Protein AF-A0A9E2GUF8-F1 (afdb_monomer_lite)

Secondary structure (DSSP, 8-state):
-----------SSSSS--S------------TTSSS--TT-S-B--TTS--BBTTB-STGGGTS-EE--EE-TTS-EE-TTEE-S---BTTBGGGGSSTTEEEEEETTTTEEEEEEPP-BPTTSB-SSGGGBPTTEEEETTEEEEEEETTBSSTTSPPEE-S-GGGEEE--TT-SS-BTTTTBSSPTTEEEEE-STT--EEEEEPP-BPTT-B-SSTTSBPTTEEEE--TT-SS-EEEEEESSTTS-SSSEEES--TTT--EEEE-TTS-S---TTTT-S-TTEEEEESSSS-EEEEE---BPTTSB--SSSPBPTTEEE-TTTT-BEEEEESSTTTTTTS-EEEPSSSSTT-EEE--

Foldseek 3Di:
DDDDDDDDDPPDDPPPPPPDPPPPPPPPQQQAAPQDQDVPAQWHAHPVRFIQGPNDGACQSVLLAHFGWDQDSNRDIDCVRSDDSPPQPLQNQCSNPDPQWGWFAEPVVLGIHIDGAADADFQGFDDFQNNYGGQWTQDPRTIFHKDAQQPPQPRARFPQPVRPRRIHTRARAVCQQDQQQQDNEDVQWGWWDPDPVQDIDTDRAADFEFPGADDDQRNYGRQWGFAAALVDPGTGTWGKALFQVSAPAAGQPLADPNNSMGTGDHPVFPWDDDQVVQNRPDQWGWEDSFLETITTDHAAPADFFRAADSRHHHHRQWYQDPPPRNGTWHKDQDCVSQVNADFADDPSHPPRITTGPD

Structure (mmCIF, N/CA/C/O backbone):
data_AF-A0A9E2GUF8-F1
#
_entry.id   AF-A0A9E2GUF8-F1
#
loop_
_atom_site.group_PDB
_atom_site.id
_atom_site.type_symbol
_atom_site.label_atom_id
_atom_site.label_alt_id
_atom_site.label_comp_id
_atom_site.label_asym_id
_atom_site.label_entity_id
_atom_site.label_seq_id
_atom_site.pdbx_PDB_ins_code
_atom_site.Cartn_x
_atom_site.Cartn_y
_atom_site.Cartn_z
_atom_site.occupancy
_atom_site.B_iso_or_equiv
_atom_site.auth_seq_id
_atom_site.auth_comp_id
_atom_site.auth_asym_id
_atom_site.auth_atom_id
_atom_site.pdbx_PDB_model_num
ATOM 1 N N . MET A 1 1 ? 77.453 -26.353 13.102 1.00 44.97 1 MET A N 1
ATOM 2 C CA . MET A 1 1 ? 77.874 -26.342 11.681 1.00 44.97 1 MET A CA 1
ATOM 3 C C . MET A 1 1 ? 77.618 -24.925 11.179 1.00 44.97 1 MET A C 1
ATOM 5 O O . MET A 1 1 ? 76.488 -24.488 11.280 1.00 44.97 1 MET A O 1
ATOM 9 N N . ARG A 1 2 ? 78.644 -24.066 11.030 1.00 39.34 2 ARG A N 1
ATOM 10 C CA . ARG A 1 2 ? 79.403 -23.829 9.773 1.00 39.34 2 ARG A CA 1
ATOM 11 C C . ARG A 1 2 ? 78.420 -23.597 8.605 1.00 39.34 2 ARG A C 1
ATOM 13 O O . ARG A 1 2 ? 77.708 -24.534 8.295 1.00 39.34 2 ARG A O 1
ATOM 20 N N . ARG A 1 3 ? 78.352 -22.457 7.906 1.00 43.38 3 ARG A N 1
ATOM 21 C CA . ARG A 1 3 ? 79.391 -21.490 7.494 1.00 43.38 3 ARG A CA 1
ATOM 22 C C . ARG A 1 3 ? 78.705 -20.258 6.851 1.00 43.38 3 ARG A C 1
ATOM 24 O O . ARG A 1 3 ? 77.693 -20.434 6.197 1.00 43.38 3 ARG A O 1
ATOM 31 N N . PHE A 1 4 ? 79.188 -19.051 7.165 1.00 43.28 4 PHE A N 1
ATOM 32 C CA . PHE A 1 4 ? 79.823 -18.066 6.254 1.00 43.28 4 PHE A CA 1
ATOM 33 C C . PHE A 1 4 ? 78.896 -17.425 5.193 1.00 43.28 4 PHE A C 1
ATOM 35 O O . PHE A 1 4 ? 78.389 -18.122 4.330 1.00 43.28 4 PHE A O 1
ATOM 42 N N . LEU A 1 5 ? 78.568 -16.127 5.275 1.00 49.41 5 LEU A N 1
ATOM 43 C CA . LEU A 1 5 ? 79.428 -14.962 4.971 1.00 49.41 5 LEU A CA 1
ATOM 44 C C . LEU A 1 5 ? 79.792 -14.911 3.480 1.00 49.41 5 LEU A C 1
ATOM 46 O O . LEU A 1 5 ? 80.744 -15.569 3.087 1.00 49.41 5 LEU A O 1
ATOM 50 N N . PHE A 1 6 ? 79.060 -14.114 2.692 1.00 48.88 6 PHE A N 1
ATOM 51 C CA . PHE A 1 6 ? 79.607 -13.365 1.554 1.00 48.88 6 PHE A CA 1
ATOM 52 C C . PHE A 1 6 ? 78.763 -12.110 1.287 1.00 48.88 6 PHE A C 1
ATOM 54 O O . PHE A 1 6 ? 77.657 -12.156 0.758 1.00 48.88 6 PHE A O 1
ATOM 61 N N . LEU A 1 7 ? 79.330 -10.990 1.730 1.00 44.81 7 LEU A N 1
ATOM 62 C CA . LEU A 1 7 ? 79.055 -9.632 1.282 1.00 44.81 7 LEU A CA 1
ATOM 63 C C . LEU A 1 7 ? 79.553 -9.454 -0.166 1.00 44.81 7 LEU A C 1
ATOM 65 O O . LEU A 1 7 ? 80.609 -9.990 -0.490 1.00 44.81 7 LEU A O 1
ATOM 69 N N . LEU A 1 8 ? 78.796 -8.674 -0.956 1.00 49.31 8 LEU A N 1
ATOM 70 C CA . LEU A 1 8 ? 79.199 -7.707 -2.006 1.00 49.31 8 LEU A CA 1
ATOM 71 C C . LEU A 1 8 ? 80.416 -8.043 -2.901 1.00 49.31 8 LEU A C 1
ATOM 73 O O . LEU A 1 8 ? 81.521 -8.206 -2.389 1.00 49.31 8 LEU A O 1
ATOM 77 N N . PRO A 1 9 ? 80.280 -7.976 -4.248 1.00 45.78 9 PRO A N 1
ATOM 78 C CA . PRO A 1 9 ? 80.137 -6.662 -4.892 1.00 45.78 9 PRO A CA 1
ATOM 79 C C . PRO A 1 9 ? 79.350 -6.683 -6.224 1.00 45.78 9 PRO A C 1
ATOM 81 O O . PRO A 1 9 ? 79.834 -7.183 -7.230 1.00 45.78 9 PRO A O 1
ATOM 84 N N . PHE A 1 10 ? 78.170 -6.066 -6.277 1.00 47.75 10 PHE A N 1
ATOM 85 C CA . PHE A 1 10 ? 77.559 -5.638 -7.553 1.00 47.75 10 PHE A CA 1
ATOM 86 C C . PHE A 1 10 ? 76.929 -4.240 -7.435 1.00 47.75 10 PHE A C 1
ATOM 88 O O . PHE A 1 10 ? 75.973 -3.896 -8.117 1.00 47.75 10 PHE A O 1
ATOM 95 N N . ILE A 1 11 ? 77.508 -3.405 -6.569 1.00 52.97 11 ILE A N 1
ATOM 96 C CA . ILE A 1 11 ? 77.305 -1.955 -6.562 1.00 52.97 11 ILE A CA 1
ATOM 97 C C . ILE A 1 11 ? 78.529 -1.359 -7.260 1.00 52.97 11 ILE A C 1
ATOM 99 O O . ILE A 1 11 ? 79.462 -0.994 -6.560 1.00 52.97 11 ILE A O 1
ATOM 103 N N . LEU A 1 12 ? 78.598 -1.377 -8.601 1.00 52.28 12 LEU A N 1
ATOM 104 C CA . LEU A 1 12 ? 79.452 -0.454 -9.387 1.00 52.28 12 LEU A CA 1
ATOM 105 C C . LEU A 1 12 ? 79.298 -0.583 -10.925 1.00 52.28 12 LEU A C 1
ATOM 107 O O . LEU A 1 12 ? 80.289 -0.564 -11.651 1.00 52.28 12 LEU A O 1
ATOM 111 N N . ALA A 1 13 ? 78.085 -0.738 -11.466 1.00 49.47 13 ALA A N 1
ATOM 112 C CA . ALA A 1 13 ? 77.917 -0.754 -12.932 1.00 49.47 13 ALA A CA 1
ATOM 113 C C . ALA A 1 13 ? 76.601 -0.150 -13.454 1.00 49.47 13 ALA A C 1
ATOM 115 O O . ALA A 1 13 ? 76.237 -0.400 -14.597 1.00 49.47 13 ALA A O 1
ATOM 116 N N . CYS A 1 14 ? 75.888 0.648 -12.654 1.00 45.69 14 CYS A N 1
ATOM 117 C CA . CYS A 1 14 ? 74.628 1.269 -13.083 1.00 45.69 14 CYS A CA 1
ATOM 118 C C . CYS A 1 14 ? 74.590 2.783 -12.810 1.00 45.69 14 CYS A C 1
ATOM 120 O O . CYS A 1 14 ? 73.569 3.315 -12.402 1.00 45.69 14 CYS A O 1
ATOM 122 N N . GLU A 1 15 ? 75.710 3.486 -13.007 1.00 49.03 15 GLU A N 1
ATOM 123 C CA . GLU A 1 15 ? 75.748 4.963 -12.962 1.00 49.03 15 GLU A CA 1
ATOM 124 C C . GLU A 1 15 ? 76.211 5.604 -14.284 1.00 49.03 15 GLU A C 1
ATOM 126 O O . GLU A 1 15 ? 76.517 6.788 -14.333 1.00 49.03 15 GLU A O 1
ATOM 131 N N . LEU A 1 16 ? 76.235 4.855 -15.394 1.00 51.03 16 LEU A N 1
ATOM 132 C CA . LEU A 1 16 ? 76.713 5.377 -16.688 1.00 51.03 16 LEU A CA 1
ATOM 133 C C . LEU A 1 16 ? 75.765 5.155 -17.877 1.00 51.03 16 LEU A C 1
ATOM 135 O O . LEU A 1 16 ? 76.191 5.237 -19.024 1.00 51.03 16 LEU A O 1
ATOM 139 N N . LEU A 1 17 ? 74.470 4.943 -17.618 1.00 53.19 17 LEU A N 1
ATOM 140 C CA . LEU A 1 17 ? 73.428 4.873 -18.658 1.00 53.19 17 LEU A CA 1
ATOM 141 C C . LEU A 1 17 ? 72.210 5.771 -18.359 1.00 53.19 17 LEU A C 1
ATOM 143 O O . LEU A 1 17 ? 71.094 5.467 -18.763 1.00 53.19 17 LEU A O 1
ATOM 147 N N . LEU A 1 18 ? 72.414 6.903 -17.678 1.00 52.53 18 LEU A N 1
ATOM 148 C CA . LEU A 1 18 ? 71.393 7.949 -17.494 1.00 52.53 18 LEU A CA 1
ATOM 149 C C . LEU A 1 18 ? 71.575 9.115 -18.478 1.00 52.53 18 LEU A C 1
ATOM 151 O O . LEU A 1 18 ? 71.518 10.280 -18.095 1.00 52.53 18 LEU A O 1
ATOM 155 N N . VAL A 1 19 ? 71.802 8.816 -19.759 1.00 56.94 19 VAL A N 1
ATOM 156 C CA . VAL A 1 19 ? 71.720 9.830 -20.817 1.00 56.94 19 VAL A CA 1
ATOM 157 C C . VAL A 1 19 ? 70.845 9.293 -21.948 1.00 56.94 19 VAL A C 1
ATOM 159 O O . VAL A 1 19 ? 71.240 8.390 -22.678 1.00 56.94 19 VAL A O 1
ATOM 162 N N . ASN A 1 20 ? 69.665 9.905 -22.081 1.00 52.31 20 ASN A N 1
ATOM 163 C CA . ASN A 1 20 ? 68.739 9.856 -23.219 1.00 52.31 20 ASN A CA 1
ATOM 164 C C . ASN A 1 20 ? 67.847 8.620 -23.418 1.00 52.31 20 ASN A C 1
ATOM 166 O O . ASN A 1 20 ? 67.750 8.096 -24.522 1.00 52.31 20 ASN A O 1
ATOM 170 N N . CYS A 1 21 ? 67.040 8.275 -22.417 1.00 52.28 21 CYS A N 1
ATOM 171 C CA . CYS A 1 21 ? 65.692 7.760 -22.695 1.00 52.28 21 CYS A CA 1
ATOM 172 C C . CYS A 1 21 ? 64.656 8.839 -22.357 1.00 52.28 21 CYS A C 1
ATOM 174 O O . CYS A 1 21 ? 63.862 8.687 -21.436 1.00 52.28 21 CYS A O 1
ATOM 176 N N . ASN A 1 22 ? 64.659 9.941 -23.116 1.00 53.91 22 ASN A N 1
ATOM 177 C CA . ASN A 1 22 ? 63.435 10.722 -23.305 1.00 53.91 22 ASN A CA 1
ATOM 178 C C . ASN A 1 22 ? 62.543 9.919 -24.254 1.00 53.91 22 ASN A C 1
ATOM 180 O O . ASN A 1 22 ? 62.381 10.266 -25.422 1.00 53.91 22 ASN A O 1
ATOM 184 N N . SER A 1 23 ? 61.986 8.818 -23.754 1.00 53.38 23 SER A N 1
ATOM 185 C CA . SER A 1 23 ? 60.816 8.214 -24.369 1.00 53.38 23 SER A CA 1
ATOM 186 C C . SER A 1 23 ? 59.648 9.131 -24.036 1.00 53.38 23 SER A C 1
ATOM 188 O O . SER A 1 23 ? 58.842 8.848 -23.156 1.00 53.38 23 SER A O 1
ATOM 190 N N . HIS A 1 24 ? 59.572 10.267 -24.728 1.00 52.34 24 HIS A N 1
ATOM 191 C CA . HIS A 1 24 ? 58.273 10.831 -25.036 1.00 52.34 24 HIS A CA 1
ATOM 192 C C . HIS A 1 24 ? 57.607 9.777 -25.921 1.00 52.34 24 HIS A C 1
ATOM 194 O O . HIS A 1 24 ? 57.754 9.786 -27.139 1.00 52.34 24 HIS A O 1
ATOM 200 N N . ALA A 1 25 ? 56.938 8.807 -25.294 1.00 51.16 25 ALA A N 1
ATOM 201 C CA . ALA A 1 25 ? 55.810 8.176 -25.937 1.00 51.16 25 ALA A CA 1
ATOM 202 C C . ALA A 1 25 ? 54.822 9.324 -26.140 1.00 51.16 25 ALA A C 1
ATOM 204 O O . ALA A 1 25 ? 54.090 9.714 -25.233 1.00 51.16 25 ALA A O 1
ATOM 205 N N . THR A 1 26 ? 54.896 9.966 -27.303 1.00 52.47 26 THR A N 1
ATOM 206 C CA . THR A 1 26 ? 53.716 10.589 -27.872 1.00 52.47 26 THR A CA 1
ATOM 207 C C . THR A 1 26 ? 52.744 9.434 -28.002 1.00 52.47 26 THR A C 1
ATOM 209 O O . THR A 1 26 ? 52.898 8.608 -28.899 1.00 52.47 26 THR A O 1
ATOM 212 N N . PHE A 1 27 ? 51.850 9.294 -27.020 1.00 52.88 27 PHE A N 1
ATOM 213 C CA . PHE A 1 27 ? 50.609 8.576 -27.237 1.00 52.88 27 PHE A CA 1
ATOM 214 C C . PHE A 1 27 ? 50.050 9.224 -28.487 1.00 52.88 27 PHE A C 1
ATOM 216 O O . PHE A 1 27 ? 49.782 10.431 -28.483 1.00 52.88 27 PHE A O 1
ATOM 223 N N . ASP A 1 28 ? 50.100 8.466 -29.582 1.00 54.97 28 ASP A N 1
ATOM 224 C CA . ASP A 1 28 ? 49.495 8.881 -30.828 1.00 54.97 28 ASP A CA 1
ATOM 225 C C . ASP A 1 28 ? 48.089 9.304 -30.441 1.00 54.97 28 ASP A C 1
ATOM 227 O O . ASP A 1 28 ? 47.421 8.595 -29.683 1.00 54.97 28 ASP A O 1
ATOM 231 N N . HIS A 1 29 ? 47.759 10.549 -30.761 1.00 59.16 29 HIS A N 1
ATOM 232 C CA . HIS A 1 29 ? 46.506 11.146 -30.342 1.00 59.16 29 HIS A CA 1
ATOM 233 C C . HIS A 1 29 ? 45.429 10.166 -30.791 1.00 59.16 29 HIS A C 1
ATOM 235 O O . HIS A 1 29 ? 45.370 9.897 -31.992 1.00 59.16 29 HIS A O 1
ATOM 241 N N . ALA A 1 30 ? 44.703 9.571 -29.837 1.00 66.25 30 ALA A N 1
ATOM 242 C CA . ALA A 1 30 ? 43.665 8.588 -30.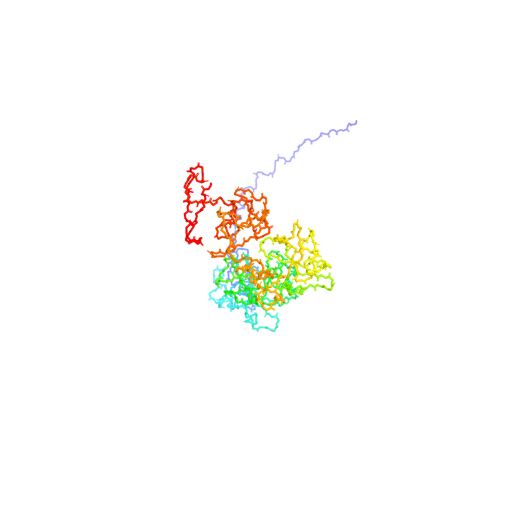110 1.00 66.25 30 ALA A CA 1
ATOM 243 C C . ALA A 1 30 ? 42.829 9.139 -31.268 1.00 66.25 30 ALA A C 1
ATOM 245 O O . ALA A 1 30 ? 42.323 10.270 -31.200 1.00 66.25 30 ALA A O 1
ATOM 246 N N . THR A 1 31 ? 42.977 8.493 -32.425 1.00 81.31 31 THR A N 1
ATOM 247 C CA . THR A 1 31 ? 42.570 9.114 -33.678 1.00 81.31 31 THR A CA 1
ATOM 248 C C . THR A 1 31 ? 41.138 8.720 -33.878 1.00 81.31 31 THR A C 1
ATOM 250 O O . THR A 1 31 ? 40.859 7.686 -34.476 1.00 81.31 31 THR A O 1
ATOM 253 N N . CYS A 1 32 ? 40.254 9.586 -33.403 1.00 81.06 32 CYS A N 1
ATOM 254 C CA . CYS A 1 32 ? 38.840 9.348 -33.547 1.00 81.06 32 CYS A CA 1
ATOM 255 C C . CYS A 1 32 ? 38.450 9.067 -34.999 1.00 81.06 32 CYS A C 1
ATOM 257 O O . CYS A 1 32 ? 38.848 9.801 -35.912 1.00 81.06 32 CYS A O 1
ATOM 259 N N . GLY A 1 33 ? 37.650 8.029 -35.220 1.00 81.50 33 GLY A N 1
ATOM 260 C CA . GLY A 1 33 ? 37.253 7.585 -36.550 1.00 81.50 33 GLY A CA 1
ATOM 261 C C . GLY A 1 33 ? 38.258 6.652 -37.225 1.00 81.50 33 GLY A C 1
ATOM 262 O O . GLY A 1 33 ? 38.179 6.483 -38.446 1.00 81.50 33 GLY A O 1
ATOM 263 N N . ASN A 1 34 ? 39.208 6.058 -36.492 1.00 84.12 34 ASN A N 1
ATOM 264 C CA . ASN A 1 34 ? 40.144 5.071 -37.047 1.00 84.12 34 ASN A CA 1
ATOM 265 C C . ASN A 1 34 ? 39.569 3.639 -37.074 1.00 84.12 34 ASN A C 1
ATOM 267 O O . ASN A 1 34 ? 40.159 2.747 -37.693 1.00 84.12 34 ASN A O 1
ATOM 271 N N . ASN A 1 35 ? 38.372 3.463 -36.524 1.00 85.25 35 ASN A N 1
ATOM 272 C CA . ASN A 1 35 ? 37.632 2.221 -36.384 1.00 85.25 35 ASN A CA 1
ATOM 273 C C . ASN A 1 35 ? 38.103 1.290 -35.256 1.00 85.25 35 ASN A C 1
ATOM 275 O O . ASN A 1 35 ? 37.875 0.077 -35.323 1.00 85.25 35 ASN A O 1
ATOM 279 N N . TYR A 1 36 ? 38.770 1.840 -34.244 1.00 85.56 36 TYR A N 1
ATOM 280 C CA . TYR A 1 36 ? 39.280 1.138 -33.075 1.00 85.56 36 TYR A CA 1
ATOM 281 C C . TYR A 1 36 ? 39.076 2.006 -31.836 1.00 85.56 36 TYR A C 1
ATOM 283 O O . TYR A 1 36 ? 39.555 3.124 -31.781 1.00 85.56 36 TYR A O 1
ATOM 291 N N . LEU A 1 37 ? 38.432 1.455 -30.802 1.00 83.88 37 LEU A N 1
ATOM 292 C CA . LEU A 1 37 ? 38.298 2.153 -29.524 1.00 83.88 37 LEU A CA 1
ATOM 293 C C . LEU A 1 37 ? 39.660 2.209 -28.813 1.00 83.88 37 LEU A C 1
ATOM 295 O O . LEU A 1 37 ? 40.072 1.240 -28.161 1.00 83.88 37 LEU A O 1
ATOM 299 N N . ASP A 1 38 ? 40.364 3.327 -28.961 1.00 86.06 38 ASP A N 1
ATOM 300 C CA . ASP A 1 38 ? 41.679 3.542 -28.370 1.00 86.06 38 ASP A CA 1
ATOM 301 C C . ASP A 1 38 ? 41.580 3.908 -26.878 1.00 86.06 38 ASP A C 1
ATOM 303 O O . ASP A 1 38 ? 40.554 4.352 -26.353 1.00 86.06 38 ASP A O 1
ATOM 307 N N . ASN A 1 39 ? 42.678 3.719 -26.140 1.00 82.75 39 ASN A N 1
ATOM 308 C CA . ASN A 1 39 ? 42.700 4.023 -24.711 1.00 82.75 39 ASN A CA 1
ATOM 309 C C . ASN A 1 39 ? 42.516 5.533 -24.471 1.00 82.75 39 ASN A C 1
ATOM 311 O O . ASN A 1 39 ? 43.401 6.328 -24.790 1.00 82.75 39 ASN A O 1
ATOM 315 N N . GLY A 1 40 ? 41.387 5.904 -23.864 1.00 79.31 40 GLY A N 1
ATOM 316 C CA . GLY A 1 40 ? 41.000 7.291 -23.602 1.00 79.31 40 GLY A CA 1
ATOM 317 C C . GLY A 1 40 ? 39.860 7.804 -24.486 1.00 79.31 40 GLY A C 1
ATOM 318 O O . GLY A 1 40 ? 39.351 8.890 -24.213 1.00 79.31 40 GLY A O 1
ATOM 319 N N . GLU A 1 41 ? 39.426 7.038 -25.487 1.00 85.00 41 GLU A N 1
ATOM 320 C CA . GLU A 1 41 ? 38.223 7.339 -26.264 1.00 85.00 41 GLU A CA 1
ATOM 321 C C . GLU A 1 41 ? 36.975 6.804 -25.563 1.00 85.00 41 GLU A C 1
ATOM 323 O O . GLU A 1 41 ? 36.987 5.739 -24.943 1.00 85.00 41 GLU A O 1
ATOM 328 N N . PHE A 1 42 ? 35.876 7.556 -25.646 1.00 82.56 42 PHE A N 1
ATOM 329 C CA . PHE A 1 42 ? 34.593 7.106 -25.109 1.00 82.56 42 PHE A CA 1
ATOM 330 C C . PHE A 1 42 ? 33.786 6.311 -26.142 1.00 82.56 42 PHE A C 1
ATOM 332 O O . PHE A 1 42 ? 33.023 5.420 -25.773 1.00 82.56 42 PHE A O 1
ATOM 339 N N . CYS A 1 43 ? 33.957 6.628 -27.424 1.00 89.19 43 CYS A N 1
ATOM 340 C CA . CYS A 1 43 ? 33.348 5.940 -28.550 1.00 89.19 43 CYS A CA 1
ATOM 341 C C . CYS A 1 43 ? 34.277 5.976 -29.764 1.00 89.19 43 CYS A C 1
ATOM 343 O O . CYS A 1 43 ? 35.073 6.900 -29.878 1.00 89.19 43 CYS A O 1
ATOM 345 N N . ASP A 1 44 ? 34.116 5.023 -30.681 1.00 88.94 44 ASP A N 1
ATOM 346 C CA . ASP A 1 44 ? 34.583 5.139 -32.066 1.00 88.94 44 ASP A CA 1
ATOM 347 C C . ASP A 1 44 ? 33.577 4.449 -33.011 1.00 88.94 44 ASP A C 1
ATOM 349 O O . ASP A 1 44 ? 32.713 3.670 -32.581 1.00 88.94 44 ASP A O 1
ATOM 353 N N . ASN A 1 45 ? 33.653 4.759 -34.303 1.00 80.88 45 ASN A N 1
ATOM 354 C CA . ASN A 1 45 ? 32.948 4.024 -35.347 1.00 80.88 45 ASN A CA 1
ATOM 355 C C . ASN A 1 45 ? 33.616 2.653 -35.549 1.00 80.88 45 ASN A C 1
ATOM 357 O O . ASN A 1 45 ? 34.738 2.432 -35.124 1.00 80.88 45 ASN A O 1
ATOM 361 N N . THR A 1 46 ? 32.951 1.702 -36.191 1.00 73.06 46 THR A N 1
ATOM 362 C CA . THR A 1 46 ? 33.588 0.464 -36.680 1.00 73.06 46 THR A CA 1
ATOM 363 C C . THR A 1 46 ? 33.527 0.447 -38.206 1.00 73.06 46 THR A C 1
ATOM 365 O O . THR A 1 46 ? 32.749 1.211 -38.786 1.00 73.06 46 THR A O 1
ATOM 368 N N . PRO A 1 47 ? 34.284 -0.431 -38.897 1.00 68.44 47 PRO A N 1
ATOM 369 C CA . PRO A 1 47 ? 34.280 -0.475 -40.362 1.00 68.44 47 PRO A CA 1
ATOM 370 C C . PRO A 1 47 ? 32.892 -0.762 -40.958 1.00 68.44 47 PRO A C 1
ATOM 372 O O . PRO A 1 47 ? 32.627 -0.393 -42.100 1.00 68.44 47 PRO A O 1
ATOM 375 N N . ASP A 1 48 ? 32.006 -1.375 -40.167 1.00 68.06 48 ASP A N 1
ATOM 376 C CA . ASP A 1 48 ? 30.625 -1.701 -40.531 1.00 68.06 48 ASP A CA 1
ATOM 377 C C . ASP A 1 48 ? 29.627 -0.584 -40.156 1.00 68.06 48 ASP A C 1
ATOM 379 O O . ASP A 1 48 ? 28.419 -0.740 -40.320 1.00 68.06 48 ASP A O 1
ATOM 383 N N . GLY A 1 49 ? 30.119 0.552 -39.650 1.00 65.44 49 GLY A N 1
ATOM 384 C CA . GLY A 1 49 ? 29.307 1.687 -39.208 1.00 65.44 49 GLY A CA 1
ATOM 385 C C . GLY A 1 49 ? 28.630 1.493 -37.848 1.00 65.44 49 GLY A C 1
ATOM 386 O O . GLY A 1 49 ? 27.812 2.322 -37.461 1.00 65.44 49 GLY A O 1
ATOM 387 N N . ILE A 1 50 ? 28.957 0.423 -37.115 1.00 66.19 50 ILE A N 1
ATOM 388 C CA . ILE A 1 50 ? 28.439 0.172 -35.764 1.00 66.19 50 ILE A CA 1
ATOM 389 C C . ILE A 1 50 ? 29.256 0.994 -34.772 1.00 66.19 50 ILE A C 1
ATOM 391 O O . ILE A 1 50 ? 30.482 0.900 -34.750 1.00 66.19 50 ILE A O 1
ATOM 395 N N . LEU A 1 51 ? 28.595 1.795 -33.945 1.00 75.94 51 LEU A N 1
ATOM 396 C CA . LEU A 1 51 ? 29.270 2.550 -32.900 1.00 75.94 51 LEU A CA 1
ATOM 397 C C . LEU A 1 51 ? 29.624 1.635 -31.731 1.00 75.94 51 LEU A C 1
ATOM 399 O O . LEU A 1 51 ? 28.776 0.863 -31.293 1.00 75.94 51 LEU A O 1
ATOM 403 N N . THR A 1 52 ? 30.836 1.743 -31.189 1.00 67.44 52 THR A N 1
ATOM 404 C CA . THR A 1 52 ? 31.185 1.056 -29.936 1.00 67.44 52 THR A CA 1
ATOM 405 C C . THR A 1 52 ? 31.557 2.092 -28.887 1.00 67.44 52 THR A C 1
ATOM 407 O O . THR A 1 52 ? 32.609 2.712 -28.985 1.00 67.44 52 THR A O 1
ATOM 410 N N . ALA A 1 53 ? 30.703 2.281 -27.879 1.00 74.06 53 ALA A N 1
ATOM 411 C CA . ALA A 1 53 ? 30.945 3.171 -26.746 1.00 74.06 53 ALA A CA 1
ATOM 412 C C . ALA A 1 53 ? 31.046 2.354 -25.452 1.00 74.06 53 ALA A C 1
ATOM 414 O O . ALA A 1 53 ? 30.040 2.096 -24.798 1.00 74.06 53 ALA A O 1
ATOM 415 N N . ASN A 1 54 ? 32.241 1.864 -25.101 1.00 73.31 54 ASN A N 1
ATOM 416 C CA . ASN A 1 54 ? 32.439 0.993 -23.926 1.00 73.31 54 ASN A CA 1
ATOM 417 C C . ASN A 1 54 ? 31.470 -0.214 -23.864 1.00 73.31 54 ASN A C 1
ATOM 419 O O . ASN A 1 54 ? 30.968 -0.574 -22.801 1.00 73.31 54 ASN A O 1
ATOM 423 N N . GLY A 1 55 ? 31.186 -0.834 -25.016 1.00 70.56 55 GLY A N 1
ATOM 424 C CA . GLY A 1 55 ? 30.254 -1.966 -25.126 1.00 70.56 55 GLY A CA 1
ATOM 425 C C . GLY A 1 55 ? 28.779 -1.584 -25.300 1.00 70.56 55 GLY A C 1
ATOM 426 O O . GLY A 1 55 ? 27.931 -2.468 -25.331 1.00 70.56 55 GLY A O 1
ATOM 427 N N . LYS A 1 56 ? 28.472 -0.291 -25.433 1.00 77.50 56 LYS A N 1
ATOM 428 C CA . LYS A 1 56 ? 27.147 0.246 -25.766 1.00 77.50 56 LYS A CA 1
ATOM 429 C C . LYS A 1 56 ? 27.106 0.586 -27.256 1.00 77.50 56 LYS A C 1
ATOM 431 O O . LYS A 1 56 ? 28.068 1.150 -27.778 1.00 77.50 56 LYS A O 1
ATOM 436 N N . THR A 1 57 ? 26.025 0.229 -27.937 1.00 78.94 57 THR A N 1
ATOM 437 C CA . THR A 1 57 ? 25.906 0.321 -29.405 1.00 78.94 57 THR A CA 1
ATOM 438 C C . THR A 1 57 ? 24.687 1.113 -29.875 1.00 78.94 57 THR A C 1
ATOM 440 O O . THR A 1 57 ? 24.612 1.496 -31.040 1.00 78.94 57 THR A O 1
ATOM 443 N N . SER A 1 58 ? 23.755 1.414 -28.973 1.00 79.38 58 SER A N 1
ATOM 444 C CA . SER A 1 58 ? 22.494 2.089 -29.277 1.00 79.38 58 SER A CA 1
ATOM 445 C C . SER A 1 58 ? 22.096 3.098 -28.195 1.00 79.38 58 SER A C 1
ATOM 447 O O . SER A 1 58 ? 22.577 3.033 -27.062 1.00 79.38 58 SER A O 1
ATOM 449 N N . CYS A 1 59 ? 21.210 4.041 -28.540 1.00 79.50 59 CYS A N 1
ATOM 450 C CA . CYS A 1 59 ? 20.600 4.962 -27.570 1.00 79.50 59 CYS A CA 1
ATOM 451 C C . CYS A 1 59 ? 19.852 4.200 -26.468 1.00 79.50 59 CYS A C 1
ATOM 453 O O . CYS A 1 59 ? 19.862 4.613 -25.305 1.00 79.50 59 CYS A O 1
ATOM 455 N N . PHE A 1 60 ? 19.321 3.033 -26.831 1.00 70.69 60 PHE A N 1
ATOM 456 C CA . PHE A 1 60 ? 18.663 2.091 -25.945 1.00 70.69 60 PHE A CA 1
ATOM 457 C C . PHE A 1 60 ? 19.615 1.592 -24.855 1.00 70.69 60 PHE A C 1
ATOM 459 O O . PHE A 1 60 ? 19.290 1.656 -23.673 1.00 70.69 60 PHE A O 1
ATOM 466 N N . ASP A 1 61 ? 20.849 1.225 -25.218 1.00 74.56 61 ASP A N 1
ATOM 467 C CA . ASP A 1 61 ? 21.838 0.743 -24.247 1.00 74.56 61 ASP A CA 1
ATOM 468 C C . ASP A 1 61 ? 22.235 1.811 -23.201 1.00 74.56 61 ASP A C 1
ATOM 470 O O . ASP A 1 61 ? 22.815 1.473 -22.158 1.00 74.56 61 ASP A O 1
ATOM 474 N N . LEU A 1 62 ? 21.955 3.089 -23.486 1.00 72.69 62 LEU A N 1
ATOM 475 C CA . LEU A 1 62 ? 22.180 4.236 -22.602 1.00 72.69 62 LEU A CA 1
ATOM 476 C C . LEU A 1 62 ? 20.926 4.688 -21.839 1.00 72.69 62 LEU A C 1
ATOM 478 O O . LEU A 1 62 ? 21.004 5.679 -21.115 1.00 72.69 62 LEU A O 1
ATOM 482 N N . GLY A 1 63 ? 19.783 4.016 -22.009 1.00 66.81 63 GLY A N 1
ATOM 483 C CA . GLY A 1 63 ? 18.513 4.437 -21.410 1.00 66.81 63 GLY A CA 1
ATOM 484 C C . GLY A 1 63 ? 17.963 5.740 -21.999 1.00 66.81 63 GLY A C 1
ATOM 485 O O . GLY A 1 63 ? 17.174 6.426 -21.360 1.00 66.81 63 GLY A O 1
ATOM 486 N N . MET A 1 64 ? 18.393 6.113 -23.208 1.00 72.56 64 MET A N 1
ATOM 487 C CA . MET A 1 64 ? 17.937 7.321 -23.909 1.00 72.56 64 MET A CA 1
ATOM 488 C C . MET A 1 64 ? 16.873 7.010 -24.973 1.00 72.56 64 MET A C 1
ATOM 490 O O . MET A 1 64 ? 16.581 7.867 -25.801 1.00 72.56 64 MET A O 1
ATOM 494 N N . GLY A 1 65 ? 16.319 5.792 -24.918 1.00 73.56 65 GLY A N 1
ATOM 495 C CA . GLY A 1 65 ? 15.309 5.232 -25.814 1.00 73.56 65 GLY A CA 1
ATOM 496 C C . GLY A 1 65 ? 15.809 4.965 -27.230 1.00 73.56 65 GLY A C 1
ATOM 497 O O . GLY A 1 65 ? 16.889 4.402 -27.397 1.00 73.56 65 GLY A O 1
ATOM 498 N N . ASP A 1 66 ? 15.015 5.289 -28.247 1.00 67.88 66 ASP A N 1
ATOM 499 C CA . ASP A 1 66 ? 15.313 4.896 -29.625 1.00 67.88 66 ASP A CA 1
ATOM 500 C C . ASP A 1 66 ? 16.297 5.852 -30.313 1.00 67.88 66 ASP A C 1
ATOM 502 O O . ASP A 1 66 ? 16.679 6.910 -29.811 1.00 67.88 66 ASP A O 1
ATOM 506 N N . GLY A 1 67 ? 16.757 5.450 -31.494 1.00 74.56 67 GLY A N 1
ATOM 507 C CA . GLY A 1 67 ? 17.666 6.235 -32.317 1.00 74.56 67 GLY A CA 1
ATOM 508 C C . GLY A 1 67 ? 19.095 5.709 -32.319 1.00 74.56 67 GLY A C 1
ATOM 509 O O . GLY A 1 67 ? 19.412 4.618 -31.839 1.00 74.56 67 GLY A O 1
ATOM 510 N N . THR A 1 68 ? 19.976 6.480 -32.945 1.00 80.31 68 THR A N 1
ATOM 511 C CA . THR A 1 68 ? 21.351 6.054 -33.217 1.00 80.31 68 THR A CA 1
ATOM 512 C C . THR A 1 68 ? 22.331 6.893 -32.427 1.00 80.31 68 THR A C 1
ATOM 514 O O . THR A 1 68 ? 22.353 8.117 -32.569 1.00 80.31 68 THR A O 1
ATOM 517 N N . LEU A 1 69 ? 23.206 6.232 -31.671 1.00 84.50 69 LEU A N 1
ATOM 518 C CA . LEU A 1 69 ? 24.381 6.902 -31.137 1.00 84.50 69 LEU A CA 1
ATOM 519 C C . LEU A 1 69 ? 25.269 7.347 -32.285 1.00 84.50 69 LEU A C 1
ATOM 521 O O . LEU A 1 69 ? 25.474 6.616 -33.256 1.00 84.50 69 LEU A O 1
ATOM 525 N N . LYS A 1 70 ? 25.827 8.542 -32.147 1.00 87.44 70 LYS A N 1
ATOM 526 C CA . LYS A 1 70 ? 26.871 9.037 -33.029 1.00 87.44 70 LYS A CA 1
ATOM 527 C C . LYS A 1 70 ? 28.107 9.335 -32.194 1.00 87.44 70 LYS A C 1
ATOM 529 O O . LYS A 1 70 ? 28.006 9.749 -31.048 1.00 87.44 70 LYS A O 1
ATOM 534 N N . CYS A 1 71 ? 29.283 9.119 -32.757 1.00 88.25 71 CYS A N 1
ATOM 535 C CA . CYS A 1 71 ? 30.527 9.575 -32.164 1.00 88.25 71 CYS A CA 1
ATOM 536 C C . CYS A 1 71 ? 30.948 10.822 -32.933 1.00 88.25 71 CYS A C 1
ATOM 538 O O . CYS A 1 71 ? 30.946 10.828 -34.170 1.00 88.25 71 CYS A O 1
ATOM 540 N N . THR A 1 72 ? 31.223 11.914 -32.225 1.00 86.25 72 THR A N 1
ATOM 541 C CA . THR A 1 72 ? 31.728 13.130 -32.861 1.00 86.25 72 THR A CA 1
ATOM 542 C C . THR A 1 72 ? 33.143 12.902 -33.387 1.00 86.25 72 THR A C 1
ATOM 544 O O . THR A 1 72 ? 33.839 11.979 -32.977 1.00 86.25 72 THR A O 1
ATOM 547 N N . GLU A 1 73 ? 33.623 13.810 -34.238 1.00 83.69 73 GLU A N 1
ATOM 548 C CA . GLU A 1 73 ? 35.015 13.809 -34.723 1.00 83.69 73 GLU A CA 1
ATOM 549 C C . GLU A 1 73 ? 36.058 13.974 -33.597 1.00 83.69 73 GLU A C 1
ATOM 551 O O . GLU A 1 73 ? 37.254 13.837 -33.833 1.00 83.69 73 GLU A O 1
ATOM 556 N N . THR A 1 74 ? 35.621 14.278 -32.370 1.00 84.69 74 THR A N 1
ATOM 557 C CA . THR A 1 74 ? 36.472 14.428 -31.183 1.00 84.69 74 THR A CA 1
ATOM 558 C C . THR A 1 74 ? 36.278 13.299 -30.166 1.00 84.69 74 THR A C 1
ATOM 560 O O . THR A 1 74 ? 36.604 13.486 -28.997 1.00 84.69 74 THR A O 1
ATOM 563 N N . CYS A 1 75 ? 35.702 12.165 -30.572 1.00 87.25 75 CYS A N 1
ATOM 564 C CA . CYS A 1 75 ? 35.475 10.980 -29.734 1.00 87.25 75 CYS A CA 1
ATOM 565 C C . CYS A 1 75 ? 34.618 11.232 -28.495 1.00 87.25 75 CYS A C 1
ATOM 567 O O . CYS A 1 75 ? 34.788 10.626 -27.434 1.00 87.25 75 CYS A O 1
ATOM 569 N N . VAL A 1 76 ? 33.665 12.150 -28.660 1.00 87.50 76 VAL A N 1
ATOM 570 C CA . VAL A 1 76 ? 32.605 12.413 -27.695 1.00 87.50 76 VAL A CA 1
ATOM 571 C C . VAL A 1 76 ? 31.338 11.753 -28.209 1.00 87.50 76 VAL A C 1
ATOM 573 O O . VAL A 1 76 ? 31.019 11.834 -29.394 1.00 87.50 76 VAL A O 1
ATOM 576 N N . LEU A 1 77 ? 30.608 11.104 -27.311 1.00 87.75 77 LEU A N 1
ATOM 577 C CA . LEU A 1 77 ? 29.318 10.535 -27.644 1.00 87.75 77 LEU A CA 1
ATOM 578 C C . LEU A 1 77 ? 28.298 11.650 -27.899 1.00 87.75 77 LEU A C 1
ATOM 580 O O . LEU A 1 77 ? 28.055 12.498 -27.043 1.00 87.75 77 LEU A O 1
ATOM 584 N N . ASP A 1 78 ? 27.702 11.624 -29.080 1.00 87.06 78 ASP A N 1
ATOM 585 C CA . ASP A 1 78 ? 26.610 12.481 -29.505 1.00 87.06 78 ASP A CA 1
ATOM 586 C C . ASP A 1 78 ? 25.296 11.701 -29.417 1.00 87.06 78 ASP A C 1
ATOM 588 O O . ASP A 1 78 ? 25.039 10.757 -30.170 1.00 87.06 78 ASP A O 1
ATOM 592 N N . THR A 1 79 ? 24.474 12.117 -28.459 1.00 86.75 79 THR A N 1
ATOM 593 C CA . THR A 1 79 ? 23.159 11.549 -28.157 1.00 86.75 79 THR A CA 1
ATOM 594 C C . THR A 1 79 ? 22.023 12.395 -28.727 1.00 86.75 79 THR A C 1
ATOM 596 O O . THR A 1 79 ? 20.862 12.152 -28.423 1.00 86.75 79 THR A O 1
ATOM 599 N N . SER A 1 80 ? 22.320 13.390 -29.572 1.00 86.06 80 SER A N 1
ATOM 600 C CA . SER A 1 80 ? 21.298 14.279 -30.144 1.00 86.06 80 SER A CA 1
ATOM 601 C C . SER A 1 80 ? 20.323 13.579 -31.094 1.00 86.06 80 SER A C 1
ATOM 603 O O . SER A 1 80 ? 19.219 14.079 -31.289 1.00 86.06 80 SER A O 1
ATOM 605 N N . ASN A 1 81 ? 20.716 12.430 -31.657 1.00 79.31 81 ASN A N 1
ATOM 606 C CA . ASN A 1 81 ? 19.853 11.562 -32.468 1.00 79.31 81 ASN A CA 1
ATOM 607 C C . ASN A 1 81 ? 19.207 10.436 -31.650 1.00 79.31 81 ASN A C 1
ATOM 609 O O . ASN A 1 81 ? 18.610 9.535 -32.238 1.00 79.31 81 ASN A O 1
ATOM 613 N N . CYS A 1 82 ? 19.370 10.444 -30.324 1.00 82.00 82 CYS A N 1
ATOM 614 C CA . CYS A 1 82 ? 18.520 9.641 -29.465 1.00 82.00 82 CYS A CA 1
ATOM 615 C C . CYS A 1 82 ? 17.160 10.329 -29.433 1.00 82.00 82 CYS A C 1
ATOM 617 O O . CYS A 1 82 ? 17.001 11.417 -28.874 1.00 82.00 82 CYS A O 1
ATOM 619 N N . GLU A 1 83 ? 16.212 9.737 -30.145 1.00 67.00 83 GLU A N 1
ATOM 620 C CA . GLU A 1 83 ? 14.863 10.252 -30.273 1.00 67.00 83 GLU A CA 1
ATOM 621 C C . GLU A 1 83 ? 13.981 9.532 -29.271 1.00 67.00 83 GLU A C 1
ATOM 623 O O . GLU A 1 83 ? 13.802 8.321 -29.343 1.00 67.00 83 GLU A O 1
ATOM 628 N N . GLY A 1 84 ? 13.419 10.316 -28.352 1.00 52.19 84 GLY A N 1
ATOM 629 C CA . GLY A 1 84 ? 12.589 9.807 -27.279 1.00 52.19 84 GLY A CA 1
ATOM 630 C C . GLY A 1 84 ? 13.413 8.964 -26.322 1.00 52.19 84 GLY A C 1
ATOM 631 O O . GLY A 1 84 ? 13.610 7.786 -26.580 1.00 52.19 84 GLY A O 1
ATOM 632 N N . GLY A 1 85 ? 13.755 9.512 -25.146 1.00 53.62 85 GLY A N 1
ATOM 633 C CA . GLY A 1 85 ? 13.694 8.653 -23.960 1.00 53.62 85 GLY A CA 1
ATOM 634 C C . GLY A 1 85 ? 12.328 8.000 -24.056 1.00 53.62 85 GLY A C 1
ATOM 635 O O . GLY A 1 85 ? 11.349 8.746 -24.127 1.00 53.62 85 GLY A O 1
ATOM 636 N N . GLN A 1 86 ? 12.293 6.695 -24.342 1.00 54.25 86 GLN A N 1
ATOM 637 C CA . GLN A 1 86 ? 11.096 6.076 -24.892 1.00 54.25 86 GLN A CA 1
ATOM 638 C C . GLN A 1 86 ? 9.959 6.465 -23.967 1.00 54.25 86 GLN A C 1
ATOM 640 O O . GLN A 1 86 ? 9.989 6.122 -22.794 1.00 54.25 86 GLN A O 1
ATOM 645 N N . SER A 1 87 ? 8.976 7.202 -24.484 1.00 65.31 87 SER A N 1
ATOM 646 C CA . SER A 1 87 ? 7.687 7.347 -23.815 1.00 65.31 87 SER A CA 1
ATOM 647 C C . SER A 1 87 ? 6.979 6.003 -23.955 1.00 65.31 87 SER A C 1
ATOM 649 O O . SER A 1 87 ? 5.904 5.919 -24.541 1.00 65.31 87 SER A O 1
ATOM 651 N N . CYS A 1 88 ? 7.643 4.931 -23.531 1.00 80.69 88 CYS A N 1
ATOM 652 C CA . CYS A 1 88 ? 6.963 3.708 -23.243 1.00 80.69 88 CYS A CA 1
ATOM 653 C C . CYS A 1 88 ? 6.210 4.010 -21.953 1.00 80.69 88 CYS A C 1
ATOM 655 O O . CYS A 1 88 ? 6.759 4.577 -21.005 1.00 80.69 88 CYS A O 1
ATOM 657 N N . ASP A 1 89 ? 4.912 3.772 -21.996 1.00 87.25 89 ASP A N 1
ATOM 658 C CA . ASP A 1 89 ? 4.054 3.932 -20.841 1.00 87.25 89 ASP A CA 1
ATOM 659 C C . ASP A 1 89 ? 4.006 2.565 -20.151 1.00 87.25 89 ASP A C 1
ATOM 661 O O . ASP A 1 89 ? 3.543 1.602 -20.759 1.00 87.25 89 ASP A O 1
ATOM 665 N N . PRO A 1 90 ? 4.497 2.425 -18.915 1.00 88.94 90 PRO A N 1
ATOM 666 C CA . PRO A 1 90 ? 4.414 1.168 -18.182 1.00 88.94 90 PRO A CA 1
ATOM 667 C C . PRO A 1 90 ? 2.970 0.664 -17.971 1.00 88.94 90 PRO A C 1
ATOM 669 O O . PRO A 1 90 ? 2.783 -0.529 -17.739 1.00 88.94 90 PRO A O 1
ATOM 672 N N . LEU A 1 91 ? 1.950 1.535 -18.063 1.00 87.69 91 LEU A N 1
ATOM 673 C CA . LEU A 1 91 ? 0.525 1.151 -18.054 1.00 87.69 91 LEU A CA 1
ATOM 674 C C . LEU A 1 91 ? -0.015 0.779 -19.436 1.00 87.69 91 LEU A C 1
ATOM 676 O O . LEU A 1 91 ? -1.049 0.116 -19.521 1.00 87.69 91 LEU A O 1
ATOM 680 N N . ASP A 1 92 ? 0.689 1.149 -20.504 1.00 88.06 92 ASP A N 1
ATOM 681 C CA . ASP A 1 92 ? 0.522 0.572 -21.839 1.00 88.06 92 ASP A CA 1
ATOM 682 C C . ASP A 1 92 ? 1.776 -0.244 -22.191 1.00 88.06 92 ASP A C 1
ATOM 684 O O . ASP A 1 92 ? 2.597 0.170 -23.023 1.00 88.06 92 ASP A O 1
ATOM 688 N N . PRO A 1 93 ? 1.975 -1.405 -21.537 1.00 77.25 93 PRO A N 1
ATOM 689 C CA . PRO A 1 93 ? 3.234 -2.135 -21.600 1.00 77.25 93 PRO A CA 1
ATOM 690 C C . PRO A 1 93 ? 3.647 -2.529 -23.020 1.00 77.25 93 PRO A C 1
ATOM 692 O O . PRO A 1 93 ? 4.831 -2.711 -23.278 1.00 77.25 93 PRO A O 1
ATOM 695 N N . PHE A 1 94 ? 2.705 -2.614 -23.960 1.00 82.12 94 PHE A N 1
ATOM 696 C CA .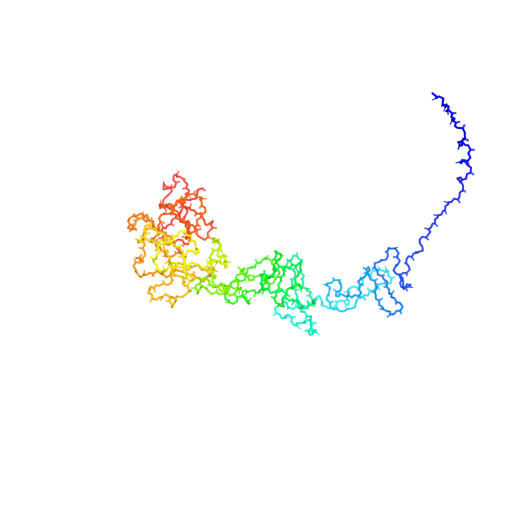 PHE A 1 94 ? 2.952 -3.004 -25.350 1.00 82.12 94 PHE A CA 1
ATOM 697 C C . PHE A 1 94 ? 3.426 -1.841 -26.240 1.00 82.12 94 PHE A C 1
ATOM 699 O O . PHE A 1 94 ? 3.638 -2.015 -27.443 1.00 82.12 94 PHE A O 1
ATOM 706 N N . SER A 1 95 ? 3.637 -0.660 -25.654 1.00 84.12 95 SER A N 1
ATOM 707 C CA . SER A 1 95 ? 4.134 0.546 -26.328 1.00 84.12 95 SER A CA 1
ATOM 708 C C . SER A 1 95 ? 5.542 0.396 -26.936 1.00 84.12 95 SER A C 1
ATOM 710 O O . SER A 1 95 ? 5.929 1.191 -27.791 1.00 84.12 95 SER A O 1
ATOM 712 N N . CYS A 1 96 ? 6.282 -0.659 -26.584 1.00 84.50 96 CYS A N 1
ATOM 713 C CA . CYS A 1 96 ? 7.655 -0.920 -27.027 1.00 84.50 96 CYS A CA 1
ATOM 714 C C . CYS A 1 96 ? 7.818 -1.503 -28.447 1.00 84.50 96 CYS A C 1
ATOM 716 O O . CYS A 1 96 ? 8.943 -1.749 -28.881 1.00 84.50 96 CYS A O 1
ATOM 718 N N . GLY A 1 97 ? 6.733 -1.747 -29.192 1.00 79.31 97 GLY A N 1
ATOM 719 C CA . GLY A 1 97 ? 6.807 -2.107 -30.618 1.00 79.31 97 GLY A CA 1
ATOM 720 C C . GLY A 1 97 ? 7.344 -3.512 -30.948 1.00 79.31 97 GLY A C 1
ATOM 721 O O . GLY A 1 97 ? 7.681 -3.766 -32.106 1.00 79.31 97 GLY A O 1
ATOM 722 N N . GLY A 1 98 ? 7.400 -4.430 -29.976 1.00 80.12 98 GLY A N 1
ATOM 723 C CA . GLY A 1 98 ? 7.793 -5.835 -30.155 1.00 80.12 98 GLY A CA 1
ATOM 724 C C . GLY A 1 98 ? 6.811 -6.806 -29.490 1.00 80.12 98 GLY A C 1
ATOM 725 O O . GLY A 1 98 ? 6.156 -6.442 -28.522 1.00 80.12 98 GLY A O 1
ATOM 726 N N . GLU A 1 99 ? 6.702 -8.039 -30.003 1.00 84.38 99 GLU A N 1
ATOM 727 C CA . GLU A 1 99 ? 5.778 -9.058 -29.455 1.00 84.38 99 GLU A CA 1
ATOM 728 C C . GLU A 1 99 ? 6.201 -9.571 -28.065 1.00 84.38 99 GLU A C 1
ATOM 730 O O . GLU A 1 99 ? 5.343 -9.971 -27.287 1.00 84.38 99 GLU A O 1
ATOM 735 N N . ASP A 1 100 ? 7.497 -9.495 -27.742 1.00 90.19 100 ASP A N 1
ATOM 736 C CA . ASP A 1 100 ? 8.077 -9.977 -26.478 1.00 90.19 100 ASP A CA 1
ATOM 737 C C . ASP A 1 100 ? 8.771 -8.863 -25.674 1.00 90.19 100 ASP A C 1
ATOM 739 O O . ASP A 1 100 ? 9.543 -9.148 -24.758 1.00 90.19 100 ASP A O 1
ATOM 743 N N . ILE A 1 101 ? 8.532 -7.593 -26.010 1.00 89.50 101 ILE A N 1
ATOM 744 C CA . ILE A 1 101 ? 9.164 -6.443 -25.352 1.00 89.50 101 ILE A CA 1
ATOM 745 C C . ILE A 1 101 ? 8.081 -5.622 -24.663 1.00 89.50 101 ILE A C 1
ATOM 747 O O . ILE A 1 101 ? 7.114 -5.221 -25.309 1.00 89.50 101 ILE A O 1
ATOM 751 N N . SER A 1 102 ? 8.276 -5.354 -23.375 1.00 93.44 102 SER A N 1
ATOM 752 C CA . SER A 1 102 ? 7.346 -4.592 -22.548 1.00 93.44 102 SER A CA 1
ATOM 753 C C . SER A 1 102 ? 8.022 -3.395 -21.891 1.00 93.44 102 SER A C 1
ATOM 755 O O . SER A 1 102 ? 9.232 -3.405 -21.660 1.00 93.44 102 SER A O 1
ATOM 757 N N . CYS A 1 103 ? 7.240 -2.358 -21.601 1.00 92.88 103 CYS A N 1
ATOM 758 C CA . CYS A 1 103 ? 7.715 -1.192 -20.868 1.00 92.88 103 CYS A CA 1
ATOM 759 C C . CYS A 1 103 ? 7.699 -1.454 -19.365 1.00 92.88 103 CYS A C 1
ATOM 761 O O . CYS A 1 103 ? 6.673 -1.852 -18.812 1.00 92.88 103 CYS A O 1
ATOM 763 N N . TYR A 1 104 ? 8.813 -1.158 -18.705 1.00 93.62 104 TYR A N 1
ATOM 764 C CA . TYR A 1 104 ? 8.937 -1.240 -17.259 1.00 93.62 104 TYR A CA 1
ATOM 765 C C . TYR A 1 104 ? 9.394 0.084 -16.678 1.00 93.62 104 TYR A C 1
ATOM 767 O O . TYR A 1 104 ? 10.155 0.821 -17.302 1.00 93.62 104 TYR A O 1
ATOM 775 N N . PHE A 1 105 ? 8.964 0.349 -15.450 1.00 93.25 105 PHE A N 1
ATOM 776 C CA . PHE A 1 105 ? 9.421 1.476 -14.651 1.00 93.25 105 PHE A CA 1
ATOM 777 C C . PHE A 1 105 ? 10.322 0.986 -13.524 1.00 93.25 105 PHE A C 1
ATOM 779 O O . PHE A 1 105 ? 9.940 0.087 -12.778 1.00 93.25 105 PHE A O 1
ATOM 786 N N . ASP A 1 106 ? 11.496 1.584 -13.373 1.00 92.31 106 ASP A N 1
ATOM 787 C CA . ASP A 1 106 ? 12.382 1.361 -12.238 1.00 92.31 106 ASP A CA 1
ATOM 788 C C . ASP A 1 106 ? 12.197 2.476 -11.207 1.00 92.31 106 ASP A C 1
ATOM 790 O O . ASP A 1 106 ? 12.722 3.582 -11.347 1.00 92.31 106 ASP A O 1
ATOM 794 N N . GLY A 1 107 ? 11.480 2.165 -10.128 1.00 87.62 107 GLY A N 1
ATOM 795 C CA . GLY A 1 107 ? 11.226 3.103 -9.039 1.00 87.62 107 GLY A CA 1
ATOM 796 C C . GLY A 1 107 ? 12.462 3.547 -8.254 1.00 87.62 107 GLY A C 1
ATOM 797 O O . GLY A 1 107 ? 12.393 4.544 -7.535 1.00 87.62 107 GLY A O 1
ATOM 798 N N . SER A 1 108 ? 13.592 2.844 -8.381 1.00 85.88 108 SER A N 1
ATOM 799 C CA . SER A 1 108 ? 14.849 3.222 -7.725 1.00 85.88 108 SER A CA 1
ATOM 800 C C . SER A 1 108 ? 15.612 4.300 -8.497 1.00 85.88 108 SER A C 1
ATOM 802 O O . SER A 1 108 ? 16.286 5.138 -7.892 1.00 85.88 108 SER A O 1
ATOM 804 N N . THR A 1 109 ? 15.484 4.308 -9.826 1.00 84.62 109 THR A N 1
ATOM 805 C CA . THR A 1 109 ? 16.164 5.260 -10.715 1.00 84.62 109 THR A CA 1
ATOM 806 C C . THR A 1 109 ? 15.223 6.314 -11.300 1.00 84.62 109 THR A C 1
ATOM 808 O O . THR A 1 109 ? 15.693 7.355 -11.759 1.00 84.62 109 THR A O 1
ATOM 811 N N . GLY A 1 110 ? 13.908 6.083 -11.258 1.00 85.31 110 GLY A N 1
ATOM 812 C CA . GLY A 1 110 ? 12.898 6.923 -11.900 1.00 85.31 110 GLY A CA 1
ATOM 813 C C . GLY A 1 110 ? 12.922 6.828 -13.427 1.00 85.31 110 GLY A C 1
ATOM 814 O O . GLY A 1 110 ? 12.461 7.751 -14.099 1.00 85.31 110 GLY A O 1
ATOM 815 N N . VAL A 1 111 ? 13.505 5.759 -13.975 1.00 85.19 111 VAL A N 1
ATOM 816 C CA . VAL A 1 111 ? 13.693 5.559 -15.416 1.00 85.19 111 VAL A CA 1
ATOM 817 C C . VAL A 1 111 ? 12.726 4.493 -15.918 1.00 85.19 111 VAL A C 1
ATOM 819 O O . VAL A 1 111 ? 12.502 3.480 -15.260 1.00 85.19 111 VAL A O 1
ATOM 822 N N . TYR A 1 112 ? 12.166 4.719 -17.101 1.00 86.31 112 TYR A N 1
ATOM 823 C CA . TYR A 1 112 ? 11.411 3.726 -17.859 1.00 86.31 112 TYR A CA 1
ATOM 824 C C . TYR A 1 112 ? 12.288 3.111 -18.951 1.00 86.31 112 TYR A C 1
ATOM 826 O O . TYR A 1 112 ? 13.105 3.792 -19.576 1.00 86.31 112 TYR A O 1
ATOM 834 N N . SER A 1 113 ? 12.123 1.813 -19.178 1.00 88.25 113 SER A N 1
ATOM 835 C CA . SER A 1 113 ? 12.881 1.061 -20.173 1.00 88.25 113 SER A CA 1
ATOM 836 C C . SER A 1 113 ? 12.026 -0.029 -20.795 1.00 88.25 113 SER A C 1
ATOM 838 O O . SER A 1 113 ? 11.344 -0.767 -20.084 1.00 88.25 113 SER A O 1
ATOM 840 N N . CYS A 1 114 ? 12.115 -0.174 -22.112 1.00 89.81 114 CYS A N 1
ATOM 841 C CA . CYS A 1 114 ? 11.623 -1.361 -22.793 1.00 89.81 114 CYS A CA 1
ATOM 842 C C . CYS A 1 114 ? 12.604 -2.517 -22.576 1.00 89.81 114 CYS A C 1
ATOM 844 O O . CYS A 1 114 ? 13.798 -2.354 -22.793 1.00 89.81 114 CYS A O 1
ATOM 846 N N . ASP A 1 115 ? 12.125 -3.681 -22.158 1.00 91.81 115 ASP A N 1
ATOM 847 C CA . ASP A 1 115 ? 12.950 -4.882 -21.979 1.00 91.81 115 ASP A CA 1
ATOM 848 C C . ASP A 1 115 ? 12.126 -6.129 -22.333 1.00 91.81 115 ASP A C 1
ATOM 850 O O . ASP A 1 115 ? 10.924 -6.044 -22.589 1.00 91.81 115 ASP A O 1
ATOM 854 N N . SER A 1 116 ? 12.766 -7.294 -22.380 1.00 93.62 116 SER A N 1
ATOM 855 C CA . SER A 1 116 ? 12.087 -8.573 -22.563 1.00 93.62 116 SER A CA 1
ATOM 856 C C . SER A 1 116 ? 10.975 -8.791 -21.530 1.00 93.62 116 SER A C 1
ATOM 858 O O . SER A 1 116 ? 11.043 -8.334 -20.388 1.00 93.62 116 SER A O 1
ATOM 860 N N . THR A 1 117 ? 9.909 -9.463 -21.958 1.00 95.12 117 THR A N 1
ATOM 861 C CA . THR A 1 117 ? 8.743 -9.718 -21.110 1.00 95.12 117 THR A CA 1
ATOM 862 C C . THR A 1 117 ? 9.081 -10.723 -20.008 1.00 95.12 117 THR A C 1
ATOM 864 O O . THR A 1 117 ? 9.455 -11.858 -20.308 1.00 95.12 117 THR A O 1
ATOM 867 N N . GLY A 1 118 ? 8.949 -10.301 -18.749 1.00 95.62 118 GLY A N 1
ATOM 868 C CA . GLY A 1 118 ? 9.127 -11.138 -17.573 1.00 95.62 118 GLY A CA 1
ATOM 869 C C . GLY A 1 118 ? 7.923 -12.040 -17.318 1.00 95.62 118 GLY A C 1
ATOM 870 O O . GLY A 1 118 ? 6.862 -11.903 -17.933 1.00 95.62 118 GLY A O 1
ATOM 871 N N . ASP A 1 119 ? 8.096 -12.991 -16.403 1.00 96.56 119 ASP A N 1
ATOM 872 C CA . ASP A 1 119 ? 7.097 -14.013 -16.075 1.00 96.56 119 ASP A CA 1
ATOM 873 C C . ASP A 1 119 ? 6.713 -14.053 -14.588 1.00 96.56 119 ASP A C 1
ATOM 875 O O . ASP A 1 119 ? 5.799 -14.794 -14.207 1.00 96.56 119 ASP A O 1
ATOM 879 N N . GLN A 1 120 ? 7.367 -13.246 -13.748 1.00 95.12 120 GLN A N 1
ATOM 880 C CA . GLN A 1 120 ? 7.090 -13.198 -12.319 1.00 95.12 120 GLN A CA 1
ATOM 881 C C . GLN A 1 120 ? 5.790 -12.433 -12.049 1.00 95.12 120 GLN A C 1
ATOM 883 O O . GLN A 1 120 ? 5.609 -11.284 -12.450 1.00 95.12 120 GLN A O 1
ATOM 888 N N . GLN A 1 121 ? 4.863 -13.101 -11.369 1.00 92.38 121 GLN A N 1
ATOM 889 C CA . GLN A 1 121 ? 3.562 -12.547 -10.991 1.00 92.38 121 GLN A CA 1
ATOM 890 C C . GLN A 1 121 ? 3.685 -11.622 -9.771 1.00 92.38 121 GLN A C 1
ATOM 892 O O . GLN A 1 121 ? 4.719 -11.598 -9.099 1.00 92.38 121 GLN A O 1
ATOM 897 N N . GLU A 1 122 ? 2.617 -10.891 -9.445 1.00 88.94 122 GLU A N 1
ATOM 898 C CA . GLU A 1 122 ? 2.559 -10.074 -8.228 1.00 88.94 122 GLU A CA 1
ATOM 899 C C . GLU A 1 122 ? 2.934 -10.905 -6.988 1.00 88.94 122 GLU A C 1
ATOM 901 O O . GLU A 1 122 ? 2.504 -12.047 -6.823 1.00 88.94 122 GLU A O 1
ATOM 906 N N . GLY A 1 123 ? 3.780 -10.349 -6.118 1.00 82.44 123 GLY A N 1
ATOM 907 C CA . GLY A 1 123 ? 4.235 -11.037 -4.908 1.00 82.44 123 GLY A CA 1
ATOM 908 C C . GLY A 1 123 ? 5.421 -11.992 -5.103 1.00 82.44 123 GLY A C 1
ATOM 909 O O . GLY A 1 123 ? 6.023 -12.402 -4.110 1.00 82.44 123 GLY A O 1
ATOM 910 N N . ALA A 1 124 ? 5.812 -12.315 -6.339 1.00 88.12 124 ALA A N 1
ATOM 911 C CA . ALA A 1 124 ? 7.021 -13.091 -6.605 1.00 88.12 124 ALA A CA 1
ATOM 912 C C . ALA A 1 124 ? 8.296 -12.253 -6.404 1.00 88.12 124 ALA A C 1
ATOM 914 O O . ALA A 1 124 ? 8.288 -11.031 -6.560 1.00 88.12 124 ALA A O 1
ATOM 915 N N . THR A 1 125 ? 9.403 -12.915 -6.054 1.00 91.81 125 THR A N 1
ATOM 916 C CA . THR A 1 125 ? 10.705 -12.257 -5.876 1.00 91.81 125 THR A CA 1
ATOM 917 C C . THR A 1 125 ? 11.276 -11.792 -7.210 1.00 91.81 125 THR A C 1
ATOM 919 O O . THR A 1 125 ? 11.292 -12.568 -8.164 1.00 91.81 125 THR A O 1
ATOM 922 N N . CYS A 1 126 ? 11.828 -10.586 -7.246 1.00 96.56 126 CYS A N 1
ATOM 923 C CA . CYS A 1 126 ? 12.460 -9.999 -8.426 1.00 96.56 126 CYS A CA 1
ATOM 924 C C . CYS A 1 126 ? 13.762 -9.288 -8.047 1.00 96.56 126 CYS A C 1
ATOM 926 O O . CYS A 1 126 ? 13.956 -8.872 -6.906 1.00 96.56 126 CYS A O 1
ATOM 928 N N . SER A 1 127 ? 14.669 -9.163 -9.011 1.00 96.75 127 SER A N 1
ATOM 929 C CA . SER A 1 127 ? 15.908 -8.384 -8.894 1.00 96.75 127 SER A CA 1
ATOM 930 C C . SER A 1 127 ? 15.856 -7.091 -9.708 1.00 96.75 127 SER A C 1
ATOM 932 O O . SER A 1 127 ? 16.576 -6.145 -9.397 1.00 96.75 127 SER A O 1
ATOM 934 N N . GLN A 1 128 ? 15.018 -7.045 -10.743 1.00 95.81 128 GLN A N 1
ATOM 935 C CA . GLN A 1 128 ? 14.826 -5.897 -11.626 1.00 95.81 128 GLN A CA 1
ATOM 936 C C . GLN A 1 128 ? 13.373 -5.841 -12.130 1.00 95.81 128 GLN A C 1
ATOM 938 O O . GLN A 1 128 ? 12.692 -6.869 -12.125 1.00 95.81 128 GLN A O 1
ATOM 943 N N . PRO A 1 129 ? 12.871 -4.672 -12.575 1.00 96.31 129 PRO A N 1
ATOM 944 C CA . PRO A 1 129 ? 11.485 -4.534 -13.030 1.00 96.31 129 PRO A CA 1
ATOM 945 C C . PRO A 1 129 ? 11.079 -5.506 -14.142 1.00 96.31 129 PRO A C 1
ATOM 947 O O . PRO A 1 129 ? 9.969 -6.026 -14.104 1.00 96.31 129 PRO A O 1
ATOM 950 N N . SER A 1 130 ? 11.985 -5.799 -15.080 1.00 95.75 130 SER A N 1
ATOM 951 C CA . SER A 1 130 ? 11.726 -6.691 -16.214 1.00 95.75 130 SER A CA 1
ATOM 952 C C . SER A 1 130 ? 11.635 -8.176 -15.862 1.00 95.75 130 SER A C 1
ATOM 954 O O . SER A 1 130 ? 11.279 -8.979 -16.719 1.00 95.75 130 SER A O 1
ATOM 956 N N . ASP A 1 131 ? 11.896 -8.561 -14.608 1.00 97.50 131 ASP A N 1
ATOM 957 C CA . ASP A 1 131 ? 11.595 -9.917 -14.141 1.00 97.50 131 ASP A CA 1
ATOM 958 C C . ASP A 1 131 ? 10.074 -10.133 -14.015 1.00 97.50 131 ASP A C 1
ATOM 960 O O . ASP A 1 131 ? 9.585 -11.257 -14.144 1.00 97.50 131 ASP A O 1
ATOM 964 N N . CYS A 1 132 ? 9.322 -9.058 -13.765 1.00 97.06 132 CYS A N 1
ATOM 965 C CA . CYS A 1 132 ? 7.884 -9.091 -13.535 1.00 97.06 132 CYS A CA 1
ATOM 966 C C . CYS A 1 132 ? 7.086 -9.139 -14.843 1.00 97.06 132 CYS A C 1
ATOM 968 O O . CYS A 1 132 ? 7.563 -8.734 -15.902 1.00 97.06 132 CYS A O 1
ATOM 970 N N . VAL A 1 133 ? 5.840 -9.608 -14.772 1.00 95.62 133 VAL A N 1
ATOM 971 C CA . VAL A 1 133 ? 4.909 -9.507 -15.902 1.00 95.62 133 VAL A CA 1
ATOM 972 C C . VAL A 1 133 ? 4.600 -8.038 -16.243 1.00 95.62 133 VAL A C 1
ATOM 974 O O . VAL A 1 133 ? 4.733 -7.160 -15.384 1.00 95.62 133 VAL A O 1
ATOM 977 N N . PRO A 1 134 ? 4.174 -7.733 -17.481 1.00 95.62 134 PRO A N 1
ATOM 978 C CA . PRO A 1 134 ? 3.961 -6.353 -17.905 1.00 95.62 134 PRO A CA 1
ATOM 979 C C . PRO A 1 134 ? 2.890 -5.625 -17.081 1.00 95.62 134 PRO A C 1
ATOM 981 O O . PRO A 1 134 ? 1.900 -6.229 -16.669 1.00 95.62 134 PRO A O 1
ATOM 984 N N . GLY A 1 135 ? 3.082 -4.321 -16.854 1.00 93.12 135 GLY A N 1
ATOM 985 C CA . GLY A 1 135 ? 2.251 -3.520 -15.942 1.00 93.12 135 GLY A CA 1
ATOM 986 C C . GLY A 1 135 ? 2.693 -3.574 -14.474 1.00 93.12 135 GLY A C 1
ATOM 987 O O . GLY A 1 135 ? 2.080 -2.933 -13.622 1.00 93.12 135 GLY A O 1
ATOM 988 N N . MET A 1 136 ? 3.761 -4.312 -14.160 1.00 94.88 136 MET A N 1
ATOM 989 C CA . MET A 1 136 ? 4.343 -4.392 -12.820 1.00 94.88 136 MET A CA 1
ATOM 990 C C . MET A 1 136 ? 5.745 -3.775 -12.762 1.00 94.88 136 MET A C 1
ATOM 992 O O . MET A 1 136 ? 6.412 -3.567 -13.775 1.00 94.88 136 MET A O 1
ATOM 996 N N . THR A 1 137 ? 6.207 -3.498 -11.546 1.00 95.38 137 THR A N 1
ATOM 997 C CA . THR A 1 137 ? 7.583 -3.095 -11.241 1.00 95.38 137 THR A CA 1
ATOM 998 C C . THR A 1 137 ? 8.142 -3.918 -10.083 1.00 95.38 137 THR A C 1
ATOM 1000 O O . THR A 1 137 ? 7.395 -4.463 -9.267 1.00 95.38 137 THR A O 1
ATOM 1003 N N . CYS A 1 138 ? 9.467 -4.007 -10.000 1.00 96.06 138 CYS A N 1
ATOM 1004 C CA . CYS A 1 138 ? 10.145 -4.637 -8.881 1.00 96.06 138 CYS A CA 1
ATOM 1005 C C . CYS A 1 138 ? 10.354 -3.619 -7.758 1.00 96.06 138 CYS A C 1
ATOM 1007 O O . CYS A 1 138 ? 11.162 -2.699 -7.889 1.00 96.06 138 CYS A O 1
ATOM 1009 N N . TYR A 1 139 ? 9.648 -3.790 -6.642 1.00 93.94 139 TYR A N 1
ATOM 1010 C CA . TYR A 1 139 ? 9.735 -2.902 -5.487 1.00 93.94 139 TYR A CA 1
ATOM 1011 C C . TYR A 1 139 ? 10.031 -3.700 -4.217 1.00 93.94 139 TYR A C 1
ATOM 1013 O O . TYR A 1 139 ? 9.324 -4.653 -3.891 1.00 93.94 139 TYR A O 1
ATOM 1021 N N . ASN A 1 140 ? 11.089 -3.317 -3.494 1.00 90.81 140 ASN A N 1
ATOM 1022 C CA . ASN A 1 140 ? 11.597 -4.051 -2.327 1.00 90.81 140 ASN A CA 1
ATOM 1023 C C . ASN A 1 140 ? 11.790 -5.557 -2.601 1.00 90.81 140 ASN A C 1
ATOM 1025 O O . ASN A 1 140 ? 11.377 -6.390 -1.800 1.00 90.81 140 ASN A O 1
ATOM 1029 N N . GLU A 1 141 ? 12.411 -5.888 -3.741 1.00 92.94 141 GLU A N 1
ATOM 1030 C CA . GLU A 1 141 ? 12.698 -7.263 -4.197 1.00 92.94 141 GLU A CA 1
ATOM 1031 C C . GLU A 1 141 ? 11.454 -8.117 -4.498 1.00 92.94 141 GLU A C 1
ATOM 1033 O O . GLU A 1 141 ? 11.546 -9.344 -4.588 1.00 92.94 141 GLU A O 1
ATOM 1038 N N . VAL A 1 142 ? 10.281 -7.498 -4.670 1.00 90.06 142 VAL A N 1
ATOM 1039 C CA . VAL A 1 142 ? 9.040 -8.210 -4.986 1.00 90.06 142 VAL A CA 1
ATOM 1040 C C . VAL A 1 142 ? 8.249 -7.495 -6.088 1.00 90.06 142 VAL A C 1
ATOM 1042 O O . VAL A 1 142 ? 8.145 -6.269 -6.095 1.00 90.06 142 VAL A O 1
ATOM 1045 N N . CYS A 1 143 ? 7.665 -8.253 -7.017 1.00 94.31 143 CYS A N 1
ATOM 1046 C CA . CYS A 1 143 ? 6.832 -7.705 -8.086 1.00 94.31 143 CYS A CA 1
ATOM 1047 C C . CYS A 1 143 ? 5.557 -7.061 -7.522 1.00 94.31 143 CYS A C 1
ATOM 1049 O O . CYS A 1 143 ? 4.855 -7.660 -6.695 1.00 94.31 143 CYS A O 1
ATOM 1051 N N . ARG A 1 144 ? 5.266 -5.834 -7.959 1.00 92.06 144 ARG A N 1
ATOM 1052 C CA . ARG A 1 144 ? 4.099 -5.031 -7.569 1.00 92.06 144 ARG A CA 1
ATOM 1053 C C . ARG A 1 144 ? 3.414 -4.453 -8.793 1.00 92.06 144 ARG A C 1
ATOM 1055 O O . ARG A 1 144 ? 4.096 -3.986 -9.704 1.00 92.06 144 ARG A O 1
ATOM 1062 N N . LEU A 1 145 ? 2.083 -4.440 -8.779 1.00 92.56 145 LEU A N 1
ATOM 1063 C CA . LEU A 1 145 ? 1.298 -3.764 -9.804 1.00 92.56 145 LEU A CA 1
ATOM 1064 C C . LEU A 1 145 ? 1.573 -2.259 -9.756 1.00 92.56 145 LEU A C 1
ATOM 1066 O O . LEU A 1 145 ? 1.541 -1.647 -8.687 1.00 92.56 145 LEU A O 1
ATOM 1070 N N . LEU A 1 146 ? 1.887 -1.683 -10.911 1.00 93.56 146 LEU A N 1
ATOM 1071 C CA . LEU A 1 146 ? 2.136 -0.258 -11.043 1.00 93.56 146 LEU A CA 1
ATOM 1072 C C . LEU A 1 146 ? 0.805 0.480 -11.229 1.00 93.56 146 LEU A C 1
ATOM 1074 O O . LEU A 1 146 ? -0.103 -0.015 -11.895 1.00 93.56 146 LEU A O 1
ATOM 1078 N N . CYS A 1 147 ? 0.691 1.676 -10.663 1.00 92.75 147 CYS A N 1
ATOM 1079 C CA . CYS A 1 147 ? -0.504 2.504 -10.779 1.00 92.75 147 CYS A CA 1
ATOM 1080 C C . CYS A 1 147 ? -0.161 3.968 -11.002 1.00 92.75 147 CYS A C 1
ATOM 1082 O O . CYS A 1 147 ? 0.927 4.427 -10.654 1.00 92.75 147 CYS A O 1
ATOM 1084 N N . GLN A 1 148 ? -1.115 4.708 -11.564 1.00 91.56 148 GLN A N 1
ATOM 1085 C CA . GLN A 1 148 ? -0.986 6.143 -11.788 1.00 91.56 148 GLN A CA 1
ATOM 1086 C C . GLN A 1 148 ? -2.282 6.847 -11.399 1.00 91.56 148 GLN A C 1
ATOM 1088 O O . GLN A 1 148 ? -3.355 6.461 -11.863 1.00 91.56 148 GLN A O 1
ATOM 1093 N N . ASN A 1 149 ? -2.202 7.895 -10.574 1.00 83.56 149 ASN A N 1
ATOM 1094 C CA . ASN A 1 149 ? -3.356 8.724 -10.193 1.00 83.56 149 ASN A CA 1
ATOM 1095 C C . ASN A 1 149 ? -4.577 7.893 -9.728 1.00 83.56 149 ASN A C 1
ATOM 1097 O O . ASN A 1 149 ? -5.705 8.152 -10.151 1.00 83.56 149 ASN A O 1
ATOM 1101 N N . GLN A 1 150 ? -4.348 6.866 -8.895 1.00 71.88 150 GLN A N 1
ATOM 1102 C CA . GLN A 1 150 ? -5.373 5.932 -8.381 1.00 71.88 150 GLN A CA 1
ATOM 1103 C C . GLN A 1 150 ? -6.030 5.014 -9.431 1.00 71.88 150 GLN A C 1
ATOM 1105 O O . GLN A 1 150 ? -7.020 4.341 -9.149 1.00 71.88 150 GLN A O 1
ATOM 1110 N N . GLN A 1 151 ? -5.498 4.961 -10.650 1.00 69.50 151 GLN A N 1
ATOM 1111 C CA . GLN A 1 151 ? -5.932 4.021 -11.680 1.00 69.50 151 GLN A CA 1
ATOM 1112 C C . GLN A 1 151 ? -5.065 2.757 -11.631 1.00 69.50 151 GLN A C 1
ATOM 1114 O O . GLN A 1 151 ? -3.915 2.819 -11.213 1.00 69.50 151 GLN A O 1
ATOM 1119 N N . ALA A 1 152 ? -5.627 1.627 -12.071 1.00 81.25 152 ALA A N 1
ATOM 1120 C CA . ALA A 1 152 ? -5.070 0.261 -12.077 1.00 81.25 152 ALA A CA 1
ATOM 1121 C C . ALA A 1 152 ? -5.304 -0.609 -10.823 1.00 81.25 152 ALA A C 1
ATOM 1123 O O . ALA A 1 152 ? -5.460 -1.814 -10.983 1.00 81.25 152 ALA A O 1
ATOM 1124 N N . CYS A 1 153 ? -5.454 -0.056 -9.614 1.00 82.56 153 CYS A N 1
ATOM 1125 C CA . CYS A 1 153 ? -5.548 -0.868 -8.381 1.00 82.56 153 CYS A CA 1
ATOM 1126 C C . CYS A 1 153 ? -6.958 -1.377 -8.006 1.00 82.56 153 CYS A C 1
ATOM 1128 O O . CYS A 1 153 ? -7.297 -1.425 -6.826 1.00 82.56 153 CYS A O 1
ATOM 1130 N N . GLU A 1 154 ? -7.811 -1.707 -8.982 1.00 81.25 154 GLU A N 1
ATOM 1131 C CA . GLU A 1 154 ? -9.170 -2.262 -8.767 1.00 81.25 154 GLU A CA 1
ATOM 1132 C C . GLU A 1 154 ? -10.040 -1.540 -7.705 1.00 81.25 154 GLU A C 1
ATOM 1134 O O . GLU A 1 154 ? -10.870 -2.145 -7.029 1.00 81.25 154 GLU A O 1
ATOM 1139 N N . GLY A 1 155 ? -9.893 -0.218 -7.579 1.00 69.06 155 GLY A N 1
ATOM 1140 C CA . GLY A 1 155 ? -10.659 0.602 -6.631 1.00 69.06 155 GLY A CA 1
ATOM 1141 C C . GLY A 1 155 ? -9.930 0.943 -5.330 1.00 69.06 155 GLY A C 1
ATOM 1142 O O . GLY A 1 155 ? -10.474 1.712 -4.541 1.00 69.06 155 GLY A O 1
ATOM 1143 N N . ASN A 1 156 ? -8.708 0.449 -5.131 1.00 71.50 156 ASN A N 1
ATOM 1144 C CA . ASN A 1 156 ? -7.820 0.925 -4.073 1.00 71.50 156 ASN A CA 1
ATOM 1145 C C . ASN A 1 156 ? -7.048 2.177 -4.526 1.00 71.50 156 ASN A C 1
ATOM 1147 O O . ASN A 1 156 ? -6.734 2.311 -5.715 1.00 71.50 156 ASN A O 1
ATOM 1151 N N . PRO A 1 157 ? -6.730 3.107 -3.608 1.00 77.38 157 PRO A N 1
ATOM 1152 C CA . PRO A 1 157 ? -5.826 4.202 -3.919 1.00 77.38 157 PRO A CA 1
ATOM 1153 C C . PRO A 1 157 ? -4.429 3.660 -4.252 1.00 77.38 157 PRO A C 1
ATOM 1155 O O . PRO A 1 157 ? -3.994 2.631 -3.742 1.00 77.38 157 PRO A O 1
ATOM 1158 N N . CYS A 1 158 ? -3.744 4.363 -5.148 1.00 86.25 158 CYS A N 1
ATOM 1159 C CA . CYS A 1 158 ? -2.356 4.091 -5.498 1.00 86.25 158 CYS A CA 1
ATOM 1160 C C . CYS A 1 158 ? -1.449 4.592 -4.367 1.00 86.25 158 CYS A C 1
ATOM 1162 O O . CYS A 1 158 ? -1.597 5.748 -3.962 1.00 86.25 158 CYS A O 1
ATOM 1164 N N . ASP A 1 159 ? -0.512 3.773 -3.882 1.00 87.81 159 ASP A N 1
ATOM 1165 C CA . ASP A 1 159 ? 0.500 4.230 -2.927 1.00 87.81 159 ASP A CA 1
ATOM 1166 C C . ASP A 1 159 ? 1.514 5.099 -3.673 1.00 87.81 159 ASP A C 1
ATOM 1168 O O . ASP A 1 159 ? 2.431 4.602 -4.335 1.00 87.81 159 ASP A O 1
ATOM 1172 N N . GLU A 1 160 ? 1.332 6.418 -3.602 1.00 85.88 160 GLU A N 1
ATOM 1173 C CA . GLU A 1 160 ? 2.228 7.387 -4.229 1.00 85.88 160 GLU A CA 1
ATOM 1174 C C . GLU A 1 160 ? 3.592 7.387 -3.523 1.00 85.88 160 GLU A C 1
ATOM 1176 O O . GLU A 1 160 ? 3.762 7.909 -2.421 1.00 85.88 160 GLU A O 1
ATOM 1181 N N . LEU A 1 161 ? 4.608 6.835 -4.188 1.00 85.38 161 LEU A N 1
ATOM 1182 C CA . LEU A 1 161 ? 5.967 6.710 -3.645 1.00 85.38 161 LEU A CA 1
ATOM 1183 C C . LEU A 1 161 ? 6.852 7.938 -3.924 1.00 85.38 161 LEU A C 1
ATOM 1185 O O . LEU A 1 161 ? 8.079 7.869 -3.842 1.00 85.38 161 LEU A O 1
ATOM 1189 N N . GLY A 1 162 ? 6.241 9.072 -4.282 1.00 83.31 162 GLY A N 1
ATOM 1190 C CA . GLY A 1 162 ? 6.954 10.272 -4.732 1.00 83.31 162 GLY A CA 1
ATOM 1191 C C . GLY A 1 162 ? 7.618 10.104 -6.102 1.00 83.31 162 GLY A C 1
ATOM 1192 O O . GLY A 1 162 ? 8.548 10.841 -6.438 1.00 83.31 162 GLY A O 1
ATOM 1193 N N . TRP A 1 163 ? 7.168 9.121 -6.881 1.00 86.06 163 TRP A N 1
ATOM 1194 C CA . TRP A 1 163 ? 7.597 8.930 -8.258 1.00 86.06 163 TRP A CA 1
ATOM 1195 C C . TRP A 1 163 ? 7.007 10.022 -9.166 1.00 86.06 163 TRP A C 1
ATOM 1197 O O . TRP A 1 163 ? 6.048 10.698 -8.780 1.00 86.06 163 TRP A O 1
ATOM 1207 N N . PRO A 1 164 ? 7.597 10.262 -10.354 1.00 80.31 164 PRO A N 1
ATOM 1208 C CA . PRO A 1 164 ? 7.081 11.254 -11.295 1.00 80.31 164 PRO A CA 1
ATOM 1209 C C . PRO A 1 164 ? 5.594 11.037 -11.614 1.00 80.31 164 PRO A C 1
ATOM 1211 O O . PRO A 1 164 ? 5.075 9.947 -11.429 1.00 80.31 164 PRO A O 1
ATOM 1214 N N . ASP A 1 165 ? 4.903 12.068 -12.098 1.00 81.56 165 ASP A N 1
ATOM 1215 C CA . ASP A 1 165 ? 3.593 11.950 -12.766 1.00 81.56 165 ASP A CA 1
ATOM 1216 C C . ASP A 1 165 ? 2.475 11.194 -12.010 1.00 81.56 165 ASP A C 1
ATOM 1218 O O . ASP A 1 165 ? 1.551 10.668 -12.638 1.00 81.56 165 ASP A O 1
ATOM 1222 N N . GLY A 1 166 ? 2.535 11.164 -10.672 1.00 83.88 166 GLY A N 1
ATOM 1223 C CA . GLY A 1 166 ? 1.543 10.484 -9.829 1.00 83.88 166 GLY A CA 1
ATOM 1224 C C . GLY A 1 166 ? 1.639 8.958 -9.887 1.00 83.88 166 GLY A C 1
ATOM 1225 O O . GLY A 1 166 ? 0.643 8.271 -9.653 1.00 83.88 166 GLY A O 1
ATOM 1226 N N . TRP A 1 167 ? 2.812 8.435 -10.258 1.00 89.69 167 TRP A N 1
ATOM 1227 C CA . TRP A 1 167 ? 3.108 7.011 -10.246 1.00 89.69 167 TRP A CA 1
ATOM 1228 C C . TRP A 1 167 ? 3.254 6.484 -8.818 1.00 89.69 167 TRP A C 1
ATOM 1230 O O . TRP A 1 167 ? 3.778 7.145 -7.916 1.00 89.69 167 TRP A O 1
ATOM 1240 N N . GLY A 1 168 ? 2.844 5.241 -8.642 1.00 92.69 168 GLY A N 1
ATOM 1241 C CA . GLY A 1 168 ? 2.981 4.514 -7.398 1.00 92.69 168 GLY A CA 1
ATOM 1242 C C . GLY A 1 168 ? 2.867 3.019 -7.624 1.00 92.69 168 GLY A C 1
ATOM 1243 O O . GLY A 1 168 ? 2.928 2.529 -8.756 1.00 92.69 168 GLY A O 1
ATOM 1244 N N . ILE A 1 169 ? 2.691 2.299 -6.529 1.00 92.12 169 ILE A N 1
ATOM 1245 C CA . ILE A 1 169 ? 2.381 0.872 -6.551 1.00 92.12 169 ILE A CA 1
ATOM 1246 C C . ILE A 1 169 ? 1.006 0.644 -5.952 1.00 92.12 169 ILE A C 1
ATOM 1248 O O . ILE A 1 169 ? 0.561 1.392 -5.082 1.00 92.12 169 ILE A O 1
ATOM 1252 N N . CYS A 1 170 ? 0.324 -0.396 -6.406 1.00 88.88 170 CYS A N 1
ATOM 1253 C CA . CYS A 1 170 ? -0.847 -0.852 -5.684 1.00 88.88 170 CYS A CA 1
ATOM 1254 C C . CYS A 1 170 ? -0.399 -1.407 -4.322 1.00 88.88 170 CYS A C 1
ATOM 1256 O O . CYS A 1 170 ? 0.618 -2.117 -4.271 1.00 88.88 170 CYS A O 1
ATOM 1258 N N . PRO A 1 171 ? -1.121 -1.085 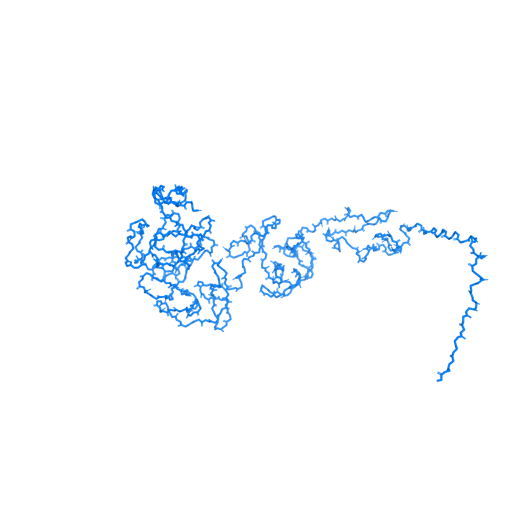-3.230 1.00 79.88 171 PRO A N 1
ATOM 1259 C CA . PRO A 1 171 ? -0.830 -1.617 -1.908 1.00 79.88 171 PRO A CA 1
ATOM 1260 C C . PRO A 1 171 ? -0.674 -3.136 -1.965 1.00 79.88 171 PRO A C 1
ATOM 1262 O O . PRO A 1 171 ? -1.436 -3.825 -2.646 1.00 79.88 171 PRO A O 1
ATOM 1265 N N . GLN A 1 172 ? 0.336 -3.663 -1.270 1.00 65.81 172 GLN A N 1
ATOM 1266 C CA . GLN A 1 172 ? 0.660 -5.088 -1.279 1.00 65.81 172 GLN A CA 1
ATOM 1267 C C . GLN A 1 172 ? -0.546 -5.898 -0.770 1.00 65.81 172 GLN A C 1
ATOM 1269 O O . GLN A 1 172 ? -0.797 -5.934 0.433 1.00 65.81 172 GLN A O 1
ATOM 1274 N N . GLY A 1 173 ? -1.296 -6.535 -1.675 1.00 51.03 173 GLY A N 1
ATOM 1275 C CA . GLY A 1 173 ? -2.522 -7.240 -1.289 1.00 51.03 173 GLY A CA 1
ATOM 1276 C C . GLY A 1 173 ? -3.608 -7.403 -2.352 1.00 51.03 173 GLY A C 1
ATOM 1277 O O . GLY A 1 173 ? -4.639 -7.976 -2.023 1.00 51.03 173 GLY A O 1
ATOM 1278 N N . THR A 1 174 ? -3.421 -6.983 -3.608 1.00 48.34 174 THR A N 1
ATOM 1279 C CA . THR A 1 174 ? -4.414 -7.270 -4.667 1.00 48.34 174 THR A CA 1
ATOM 1280 C C . THR A 1 174 ? -4.244 -8.627 -5.342 1.00 48.34 174 THR A C 1
ATOM 1282 O O . THR A 1 174 ? -4.987 -8.944 -6.265 1.00 48.34 174 THR A O 1
ATOM 1285 N N . GLY A 1 175 ? -3.339 -9.484 -4.864 1.00 51.75 175 GLY A N 1
ATOM 1286 C CA . GLY A 1 175 ? -3.400 -10.907 -5.191 1.00 51.75 175 GLY A CA 1
ATOM 1287 C C . GLY A 1 175 ? -4.622 -11.544 -4.530 1.00 51.75 175 GLY A C 1
ATOM 1288 O O . GLY A 1 175 ? -4.451 -12.144 -3.480 1.00 51.75 175 GLY A O 1
ATOM 1289 N N . ASP A 1 176 ? -5.821 -11.338 -5.093 1.00 67.19 176 ASP A N 1
ATOM 1290 C CA . ASP A 1 176 ? -7.171 -11.820 -4.724 1.00 67.19 176 ASP A CA 1
ATOM 1291 C C . ASP A 1 176 ? -7.597 -11.730 -3.231 1.00 67.19 176 ASP A C 1
ATOM 1293 O O . ASP A 1 176 ? -8.756 -12.029 -2.916 1.00 67.19 176 ASP A O 1
ATOM 1297 N N . CYS A 1 177 ? -6.689 -11.395 -2.305 1.00 84.00 177 CYS A N 1
ATOM 1298 C CA . CYS A 1 177 ? -6.825 -11.500 -0.856 1.00 84.00 177 CYS A CA 1
ATOM 1299 C C . CYS A 1 177 ? -7.818 -10.444 -0.382 1.00 84.00 177 CYS A C 1
ATOM 1301 O O . CYS A 1 177 ? -7.469 -9.301 -0.097 1.00 84.00 177 CYS A O 1
ATOM 1303 N N . ASP A 1 178 ? -9.081 -10.839 -0.315 1.00 88.50 178 ASP A N 1
ATOM 1304 C CA . ASP A 1 178 ? -10.162 -9.975 0.115 1.00 88.50 178 ASP A CA 1
ATOM 1305 C C . ASP A 1 178 ? -10.518 -10.325 1.561 1.00 88.50 178 ASP A C 1
ATOM 1307 O O . ASP A 1 178 ? -11.104 -11.384 1.794 1.00 88.50 178 ASP A O 1
ATOM 1311 N N . PRO A 1 179 ? -10.204 -9.477 2.551 1.00 91.31 179 PRO A N 1
ATOM 1312 C CA . PRO A 1 179 ? -10.520 -9.755 3.950 1.00 91.31 179 PRO A CA 1
ATOM 1313 C C . PRO A 1 179 ? -12.030 -9.715 4.227 1.00 91.31 179 PRO A C 1
ATOM 1315 O O . PRO A 1 179 ? -12.479 -10.300 5.206 1.00 91.31 179 PRO A O 1
ATOM 1318 N N . VAL A 1 180 ? -12.830 -9.052 3.376 1.00 92.31 180 VAL A N 1
ATOM 1319 C CA . VAL A 1 180 ? -14.284 -8.917 3.551 1.00 92.31 180 VAL A CA 1
ATOM 1320 C C . VAL A 1 180 ? -14.991 -10.205 3.153 1.00 92.31 180 VAL A C 1
ATOM 1322 O O . VAL A 1 180 ? -15.877 -10.675 3.865 1.00 92.31 180 VAL A O 1
ATOM 1325 N N . TYR A 1 181 ? -14.579 -10.805 2.038 1.00 91.75 181 TYR A N 1
ATOM 1326 C CA . TYR A 1 181 ? -15.125 -12.089 1.586 1.00 91.75 181 TYR A CA 1
ATOM 1327 C C . TYR A 1 181 ? -14.280 -13.290 2.015 1.00 91.75 181 TYR A C 1
ATOM 1329 O O . TYR A 1 181 ? -14.692 -14.433 1.817 1.00 91.75 181 TYR A O 1
ATOM 1337 N N . GLY A 1 182 ? -13.103 -13.043 2.589 1.00 90.19 182 GLY A N 1
ATOM 1338 C CA . GLY A 1 182 ? -12.147 -14.074 2.958 1.00 90.19 182 GLY A CA 1
ATOM 1339 C C . GLY A 1 182 ? -11.568 -14.841 1.767 1.00 90.19 182 GLY A C 1
ATOM 1340 O O . GLY A 1 182 ? -11.166 -15.993 1.925 1.00 90.19 182 GLY A O 1
ATOM 1341 N N . THR A 1 183 ? -11.583 -14.256 0.569 1.00 88.62 183 THR A N 1
ATOM 1342 C CA . THR A 1 183 ? -11.173 -14.920 -0.678 1.00 88.62 183 THR A CA 1
ATOM 1343 C C . THR A 1 183 ? -9.730 -14.602 -1.052 1.00 88.62 183 THR A C 1
ATOM 1345 O O . THR A 1 183 ? -9.102 -13.760 -0.424 1.00 88.62 183 THR A O 1
ATOM 1348 N N . GLY A 1 184 ? -9.206 -15.310 -2.058 1.00 84.50 184 GLY A N 1
ATOM 1349 C CA . GLY A 1 184 ? -7.903 -15.044 -2.683 1.00 84.50 184 GLY A CA 1
ATOM 1350 C C . GLY A 1 184 ? -6.680 -15.698 -2.091 1.00 84.50 184 GLY A C 1
ATOM 1351 O O . GLY A 1 184 ? -5.577 -15.528 -2.599 1.00 84.50 184 GLY A O 1
ATOM 1352 N N . CYS A 1 185 ? -6.883 -16.496 -1.056 1.00 86.38 185 CYS A N 1
ATOM 1353 C CA . CYS A 1 185 ? -5.844 -17.334 -0.494 1.00 86.38 185 CYS A CA 1
ATOM 1354 C C . CYS A 1 185 ? -5.957 -18.776 -1.001 1.00 86.38 185 CYS A C 1
ATOM 1356 O O . CYS A 1 185 ? -6.952 -19.171 -1.620 1.00 86.38 185 CYS A O 1
ATOM 1358 N N . SER A 1 186 ? -4.919 -19.582 -0.757 1.00 85.25 186 SER A N 1
ATOM 1359 C CA . SER A 1 186 ? -4.934 -20.997 -1.138 1.00 85.25 186 SER A CA 1
ATOM 1360 C C . SER A 1 186 ? -5.992 -21.776 -0.343 1.00 85.25 186 SER A C 1
ATOM 1362 O O . SER A 1 186 ? -6.509 -21.324 0.675 1.00 85.25 186 SER A O 1
ATOM 1364 N N . ASN A 1 187 ? -6.320 -22.996 -0.783 1.00 85.25 187 ASN A N 1
ATOM 1365 C CA . ASN A 1 187 ? -7.280 -23.844 -0.067 1.00 85.25 187 ASN A CA 1
ATOM 1366 C C . ASN A 1 187 ? -6.872 -24.057 1.402 1.00 85.25 187 ASN A C 1
ATOM 1368 O O . ASN A 1 187 ? -5.826 -24.647 1.672 1.00 85.25 187 ASN A O 1
ATOM 1372 N N . GLY A 1 188 ? -7.752 -23.665 2.328 1.00 88.25 188 GLY A N 1
ATOM 1373 C CA . GLY A 1 188 ? -7.520 -23.758 3.775 1.00 88.25 188 GLY A CA 1
ATOM 1374 C C . GLY A 1 188 ? -6.886 -22.510 4.395 1.00 88.25 188 GLY A C 1
ATOM 1375 O O . GLY A 1 188 ? -6.613 -22.508 5.593 1.00 88.25 188 GLY A O 1
ATOM 1376 N N . GLU A 1 189 ? -6.667 -21.460 3.607 1.00 92.62 189 GLU A N 1
ATOM 1377 C CA . GLU A 1 189 ? -6.222 -20.147 4.065 1.00 92.62 189 GLU A CA 1
ATOM 1378 C C . GLU A 1 189 ? -7.344 -19.109 3.920 1.00 92.62 189 GLU A C 1
ATOM 1380 O O . GLU A 1 189 ? -8.273 -19.283 3.131 1.00 92.62 189 GLU A O 1
ATOM 1385 N N . GLY A 1 190 ? -7.258 -18.039 4.705 1.00 91.44 190 GLY A N 1
ATOM 1386 C CA . GLY A 1 190 ? -8.123 -16.866 4.642 1.00 91.44 190 GLY A CA 1
ATOM 1387 C C . GLY A 1 190 ? -7.290 -15.591 4.592 1.00 91.44 190 GLY A C 1
ATOM 1388 O O . GLY A 1 190 ? -6.113 -15.596 4.961 1.00 91.44 190 GLY A O 1
ATOM 1389 N N . CYS A 1 191 ? -7.905 -14.509 4.122 1.00 93.12 191 CYS A N 1
ATOM 1390 C CA . CYS A 1 191 ? -7.278 -13.197 4.077 1.00 93.12 191 CYS A CA 1
ATOM 1391 C C . CYS A 1 191 ? -7.509 -12.447 5.394 1.00 93.12 191 CYS A C 1
ATOM 1393 O O . CYS A 1 191 ? -8.659 -12.210 5.763 1.00 93.12 191 CYS A O 1
ATOM 1395 N N . TYR A 1 192 ? -6.436 -12.072 6.094 1.00 92.19 192 TYR A N 1
ATOM 1396 C CA . TYR A 1 192 ? -6.515 -11.406 7.399 1.00 92.19 192 TYR A CA 1
ATOM 1397 C C . TYR A 1 192 ? -5.602 -10.184 7.468 1.00 92.19 192 TYR A C 1
ATOM 1399 O O . TYR A 1 192 ? -4.623 -10.085 6.731 1.00 92.19 192 TYR A O 1
ATOM 1407 N N . PHE A 1 193 ? -5.894 -9.269 8.395 1.00 86.88 193 PHE A N 1
ATOM 1408 C CA . PHE A 1 193 ? -4.999 -8.154 8.696 1.00 86.88 193 PHE A CA 1
ATOM 1409 C C . PHE A 1 193 ? -3.708 -8.645 9.326 1.00 86.88 193 PHE A C 1
ATOM 1411 O O . PHE A 1 193 ? -3.721 -9.352 10.335 1.00 86.88 193 PHE A O 1
ATOM 1418 N N . LYS A 1 194 ? -2.598 -8.191 8.760 1.00 81.31 194 LYS A N 1
ATOM 1419 C CA . LYS A 1 194 ? -1.268 -8.393 9.319 1.00 81.31 194 LYS A CA 1
ATOM 1420 C C . LYS A 1 194 ? -0.943 -7.359 10.388 1.00 81.31 194 LYS A C 1
ATOM 1422 O O . LYS A 1 194 ? -0.284 -7.664 11.381 1.00 81.31 194 LYS A O 1
ATOM 1427 N N . ASP A 1 195 ? -1.352 -6.119 10.146 1.00 78.06 195 ASP A N 1
ATOM 1428 C CA . ASP A 1 195 ? -0.992 -4.976 10.968 1.00 78.06 195 ASP A CA 1
ATOM 1429 C C . ASP A 1 195 ? -2.058 -3.872 10.933 1.00 78.06 195 ASP A C 1
ATOM 1431 O O . ASP A 1 195 ? -3.072 -3.947 10.239 1.00 78.06 195 ASP A O 1
ATOM 1435 N N . GLN A 1 196 ? -1.818 -2.837 11.736 1.00 66.38 196 GLN A N 1
ATOM 1436 C CA . GLN A 1 196 ? -2.701 -1.684 11.900 1.00 66.38 196 GLN A CA 1
ATOM 1437 C C . GLN A 1 196 ? -2.744 -0.741 10.689 1.00 66.38 196 GLN A C 1
ATOM 1439 O O . GLN A 1 196 ? -3.573 0.162 10.673 1.00 66.38 196 GLN A O 1
ATOM 1444 N N . TYR A 1 197 ? -1.865 -0.923 9.699 1.00 68.38 197 TYR A N 1
ATOM 1445 C CA . TYR A 1 197 ? -1.804 -0.073 8.508 1.00 68.38 197 TYR A CA 1
ATOM 1446 C C . TYR A 1 197 ? -2.733 -0.563 7.395 1.00 68.38 197 TYR A C 1
ATOM 1448 O O . TYR A 1 197 ? -2.794 0.046 6.333 1.00 68.38 197 TYR A O 1
ATOM 1456 N N . GLY A 1 198 ? -3.482 -1.644 7.637 1.00 72.50 198 GLY A N 1
ATOM 1457 C CA . GLY A 1 198 ? -4.399 -2.203 6.653 1.00 72.50 198 GLY A CA 1
ATOM 1458 C C . GLY A 1 198 ? -3.736 -3.168 5.679 1.00 72.50 198 GLY A C 1
ATOM 1459 O O . GLY A 1 198 ? -4.350 -3.503 4.672 1.00 72.50 198 GLY A O 1
ATOM 1460 N N . HIS A 1 199 ? -2.515 -3.634 5.958 1.00 79.12 199 HIS A N 1
ATOM 1461 C CA . HIS A 1 199 ? -1.915 -4.695 5.158 1.00 79.12 199 HIS A CA 1
ATOM 1462 C C . HIS A 1 199 ? -2.598 -6.034 5.427 1.00 79.12 199 HIS A C 1
ATOM 1464 O O . HIS A 1 199 ? -2.920 -6.373 6.572 1.00 79.12 199 HIS A O 1
ATOM 1470 N N . PHE A 1 200 ? -2.737 -6.826 4.369 1.00 84.38 200 PHE A N 1
ATOM 1471 C CA . PHE A 1 200 ? -3.343 -8.147 4.420 1.00 84.38 200 PHE A CA 1
ATOM 1472 C C . PHE A 1 200 ? -2.319 -9.241 4.164 1.00 84.38 200 PHE A C 1
ATOM 1474 O O . PHE A 1 200 ? -1.336 -9.054 3.446 1.00 84.38 200 PHE A O 1
ATOM 1481 N N . GLU A 1 201 ? -2.566 -10.411 4.732 1.00 88.12 201 GLU A N 1
ATOM 1482 C CA . GLU A 1 201 ? -1.828 -11.615 4.395 1.00 88.12 201 GLU A CA 1
ATOM 1483 C C . GLU A 1 201 ? -2.727 -12.848 4.446 1.00 88.12 201 GLU A C 1
ATOM 1485 O O . GLU A 1 201 ? -3.657 -12.945 5.252 1.00 88.12 201 GLU A O 1
ATOM 1490 N N . CYS A 1 202 ? -2.422 -13.810 3.578 1.00 89.88 202 CYS A N 1
ATOM 1491 C CA . CYS A 1 202 ? -3.016 -15.132 3.648 1.00 89.88 202 CYS A CA 1
ATOM 1492 C C . CYS A 1 202 ? -2.442 -15.885 4.845 1.00 89.88 202 CYS A C 1
ATOM 1494 O O . CYS A 1 202 ? -1.231 -16.081 4.952 1.00 89.88 202 CYS A O 1
ATOM 1496 N N . GLN A 1 203 ? -3.322 -16.314 5.742 1.00 92.56 203 GLN A N 1
ATOM 1497 C CA . GLN A 1 203 ? -2.987 -17.150 6.892 1.00 92.56 203 GLN A CA 1
ATOM 1498 C C . GLN A 1 203 ? -3.889 -18.373 6.911 1.00 92.56 203 GLN A C 1
ATOM 1500 O O . GLN A 1 203 ? -4.934 -18.393 6.266 1.00 92.56 203 GLN A O 1
ATOM 1505 N N . SER A 1 204 ? -3.507 -19.399 7.674 1.00 95.31 204 SER A N 1
ATOM 1506 C CA . SER A 1 204 ? -4.388 -20.550 7.900 1.00 95.31 204 SER A CA 1
ATOM 1507 C C . SER A 1 204 ? -5.746 -20.074 8.416 1.00 95.31 204 SER A C 1
ATOM 1509 O O . SER A 1 204 ? -5.796 -19.329 9.398 1.00 95.31 204 SER A O 1
ATOM 1511 N N . ALA A 1 205 ? -6.811 -20.491 7.729 1.00 95.94 205 ALA A N 1
ATOM 1512 C CA . ALA A 1 205 ? -8.162 -20.051 8.026 1.00 95.94 205 ALA A CA 1
ATOM 1513 C C . ALA A 1 205 ? -8.613 -20.572 9.392 1.00 95.94 205 ALA A C 1
ATOM 1515 O O . ALA A 1 205 ? -8.462 -21.761 9.694 1.00 95.94 205 ALA A O 1
ATOM 1516 N N . GLY A 1 206 ? -9.189 -19.680 10.188 1.00 96.50 206 GLY A N 1
ATOM 1517 C CA . GLY A 1 206 ? -9.886 -20.028 11.414 1.00 96.50 206 GLY A CA 1
ATOM 1518 C C . GLY A 1 206 ? -11.212 -20.739 11.153 1.00 96.50 206 GLY A C 1
ATOM 1519 O O . GLY A 1 206 ? -11.725 -20.755 10.033 1.00 96.50 206 GLY A O 1
ATOM 1520 N N . ASP A 1 207 ? -11.768 -21.336 12.203 1.00 97.06 207 ASP A N 1
ATOM 1521 C CA . ASP A 1 207 ? -13.042 -22.062 12.183 1.00 97.06 207 ASP A CA 1
ATOM 1522 C C . ASP A 1 207 ? -14.093 -21.460 13.131 1.00 97.06 207 ASP A C 1
ATOM 1524 O O . ASP A 1 207 ? -15.197 -21.998 13.269 1.00 97.06 207 ASP A O 1
ATOM 1528 N N . MET A 1 208 ? -13.776 -20.337 13.786 1.00 96.62 208 MET A N 1
ATOM 1529 C CA . MET A 1 208 ? -14.718 -19.647 14.662 1.00 96.62 208 MET A CA 1
ATOM 1530 C C . MET A 1 208 ? -15.710 -18.827 13.835 1.00 96.62 208 MET A C 1
ATOM 1532 O O . MET A 1 208 ? -15.341 -17.916 13.092 1.00 96.62 208 MET A O 1
ATOM 1536 N N . ILE A 1 209 ? -16.991 -19.146 14.003 1.00 95.94 209 ILE A N 1
ATOM 1537 C CA . ILE A 1 209 ? -18.102 -18.461 13.340 1.00 95.94 209 ILE A CA 1
ATOM 1538 C C . ILE A 1 209 ? -18.425 -17.121 14.014 1.00 95.94 209 ILE A C 1
ATOM 1540 O O . ILE A 1 209 ? -18.032 -16.855 15.152 1.00 95.94 209 ILE A O 1
ATOM 1544 N N . GLU A 1 210 ? -19.211 -16.298 13.325 1.00 92.88 210 GLU A N 1
ATOM 1545 C CA . GLU A 1 210 ? -19.664 -14.982 13.784 1.00 92.88 210 GLU A CA 1
ATOM 1546 C C . GLU A 1 210 ? -20.254 -15.014 15.213 1.00 92.88 210 GLU A C 1
ATOM 1548 O O . GLU A 1 210 ? -20.984 -15.936 15.583 1.00 92.88 210 GLU A O 1
ATOM 1553 N N . LEU A 1 211 ? -19.909 -14.005 16.021 1.00 89.94 211 LEU A N 1
ATOM 1554 C CA . LEU A 1 211 ? -20.232 -13.832 17.445 1.00 89.94 211 LEU A CA 1
ATOM 1555 C C . LEU A 1 211 ? -19.630 -14.874 18.406 1.00 89.94 211 LEU A C 1
ATOM 1557 O O . LEU A 1 211 ? -19.972 -14.876 19.592 1.00 89.94 211 LEU A O 1
ATOM 1561 N N . THR A 1 212 ? -18.729 -15.741 17.936 1.00 93.44 212 THR A N 1
ATOM 1562 C CA . THR A 1 212 ? -18.001 -16.690 18.796 1.00 93.44 212 THR A CA 1
ATOM 1563 C C . THR A 1 212 ? -16.740 -16.038 19.364 1.00 93.44 212 THR A C 1
ATOM 1565 O O . THR A 1 212 ? -16.075 -15.306 18.628 1.00 93.44 212 THR A O 1
ATOM 1568 N N . PRO A 1 213 ? -16.372 -16.298 20.636 1.00 93.62 213 PRO A N 1
ATOM 1569 C CA . PRO A 1 213 ? -15.140 -15.770 21.203 1.00 93.62 213 PRO A CA 1
ATOM 1570 C C . PRO A 1 213 ? -13.887 -16.205 20.435 1.00 93.62 213 PRO A C 1
ATOM 1572 O O . PRO A 1 213 ? -13.769 -17.367 20.051 1.00 93.62 213 PRO A O 1
ATOM 1575 N N . CYS A 1 214 ? -12.932 -15.294 20.278 1.00 95.06 214 CYS A N 1
ATOM 1576 C CA . CYS A 1 214 ? -11.669 -15.509 19.571 1.00 95.06 214 CYS A CA 1
ATOM 1577 C C . CYS A 1 214 ? -10.487 -14.940 20.374 1.00 95.06 214 CYS A C 1
ATOM 1579 O O . CYS A 1 214 ? -10.671 -14.099 21.254 1.00 95.06 214 CYS A O 1
ATOM 1581 N N . GLY A 1 215 ? -9.273 -15.439 20.127 1.00 90.75 215 GLY A N 1
ATOM 1582 C CA . GLY A 1 215 ? -8.044 -15.003 20.803 1.00 90.75 215 GLY A CA 1
ATOM 1583 C C . GLY A 1 215 ? -6.983 -14.419 19.866 1.00 90.75 215 GLY A C 1
ATOM 1584 O O . GLY A 1 215 ? -6.156 -13.622 20.310 1.00 90.75 215 GLY A O 1
ATOM 1585 N N . GLY A 1 216 ? -7.007 -14.798 18.591 1.00 87.38 216 GLY A N 1
ATOM 1586 C CA . GLY A 1 216 ? -6.133 -14.323 17.525 1.00 87.38 216 GLY A CA 1
ATOM 1587 C C . GLY A 1 216 ? -6.913 -13.758 16.339 1.00 87.38 216 GLY A C 1
ATOM 1588 O O . GLY A 1 216 ? -8.090 -14.053 16.138 1.00 87.38 216 GLY A O 1
ATOM 1589 N N . PHE A 1 217 ? -6.237 -12.945 15.528 1.00 85.94 217 PHE A N 1
ATOM 1590 C CA . PHE A 1 217 ? -6.828 -12.291 14.356 1.00 85.94 217 PHE A CA 1
ATOM 1591 C C . PHE A 1 217 ? -7.262 -13.279 13.260 1.00 85.94 217 PHE A C 1
ATOM 1593 O O . PHE A 1 217 ? -8.180 -12.965 12.510 1.00 85.94 217 PHE A O 1
ATOM 1600 N N . ASN A 1 218 ? -6.653 -14.470 13.197 1.00 92.19 218 ASN A N 1
ATOM 1601 C CA . ASN A 1 218 ? -6.981 -15.530 12.240 1.00 92.19 218 ASN A CA 1
ATOM 1602 C C . ASN A 1 218 ? -7.754 -16.712 12.859 1.00 92.19 218 ASN A C 1
ATOM 1604 O O . ASN A 1 218 ? -7.880 -17.750 12.219 1.00 92.19 218 ASN A O 1
ATOM 1608 N N . ASP A 1 219 ? -8.267 -16.582 14.089 1.00 96.31 219 ASP A N 1
ATOM 1609 C CA . ASP A 1 219 ? -9.108 -17.624 14.706 1.00 96.31 219 ASP A CA 1
ATOM 1610 C C . ASP A 1 219 ? -10.497 -17.704 14.052 1.00 96.31 219 ASP A C 1
ATOM 1612 O O . ASP A 1 219 ? -11.174 -18.730 14.126 1.00 96.31 219 ASP A O 1
ATOM 1616 N N . CYS A 1 220 ? -10.925 -16.616 13.414 1.00 97.38 220 CYS A N 1
ATOM 1617 C CA . CYS A 1 220 ? -12.232 -16.484 12.790 1.00 97.38 220 CYS A CA 1
ATOM 1618 C C . CYS A 1 220 ? -12.259 -17.036 11.363 1.00 97.38 220 CYS A C 1
ATOM 1620 O O . CYS A 1 220 ? -11.248 -17.003 10.658 1.00 97.38 220 CYS A O 1
ATOM 1622 N N . GLU A 1 221 ? -13.425 -17.510 10.919 1.00 97.38 221 GLU A N 1
ATOM 1623 C CA . GLU A 1 221 ? -13.630 -17.901 9.520 1.00 97.38 221 GLU A CA 1
ATOM 1624 C C . GLU A 1 221 ? -13.302 -16.739 8.556 1.00 97.38 221 GLU A C 1
ATOM 1626 O O . GLU A 1 221 ? -13.457 -15.569 8.923 1.00 97.38 221 GLU A O 1
ATOM 1631 N N . PRO A 1 222 ? -12.860 -17.025 7.317 1.00 96.44 222 PRO A N 1
ATOM 1632 C CA . PRO A 1 222 ? -12.567 -15.985 6.336 1.00 96.44 222 PRO A CA 1
ATOM 1633 C C . PRO A 1 222 ? -13.765 -15.036 6.126 1.00 96.44 222 PRO A C 1
ATOM 1635 O O . PRO A 1 222 ? -14.907 -15.483 6.006 1.00 96.44 222 PRO A O 1
ATOM 1638 N N . GLY A 1 223 ? -13.510 -13.723 6.091 1.00 94.94 223 GLY A N 1
ATOM 1639 C CA . GLY A 1 223 ? -14.559 -12.690 6.061 1.00 94.94 223 GLY A CA 1
ATOM 1640 C C . GLY A 1 223 ? -14.971 -12.152 7.439 1.00 94.94 223 GLY A C 1
ATOM 1641 O O . GLY A 1 223 ? -15.813 -11.252 7.536 1.00 94.94 223 GLY A O 1
ATOM 1642 N N . LEU A 1 224 ? -14.405 -12.700 8.518 1.00 95.44 224 LEU A N 1
ATOM 1643 C CA . LEU A 1 224 ? -14.638 -12.266 9.891 1.00 95.44 224 LEU A CA 1
ATOM 1644 C C . LEU A 1 224 ? -13.334 -11.773 10.528 1.00 95.44 224 LEU A C 1
ATOM 1646 O O . LEU A 1 224 ? -12.263 -12.341 10.321 1.00 95.44 224 LEU A O 1
ATOM 1650 N N . LEU A 1 225 ? -13.449 -10.754 11.375 1.00 93.81 225 LEU A N 1
ATOM 1651 C CA . LEU A 1 225 ? -12.355 -10.192 12.151 1.00 93.81 225 LEU A CA 1
ATOM 1652 C C . LEU A 1 225 ? -12.594 -10.403 13.643 1.00 93.81 225 LEU A C 1
ATOM 1654 O O . LEU A 1 225 ? -13.692 -10.165 14.148 1.00 93.81 225 LEU A O 1
ATOM 1658 N N . CYS A 1 226 ? -11.555 -10.822 14.360 1.00 93.25 226 CYS A N 1
ATOM 1659 C CA . CYS A 1 226 ? -11.607 -10.925 15.810 1.00 93.25 226 CYS A CA 1
ATOM 1660 C C . CYS A 1 226 ? -11.571 -9.528 16.439 1.00 93.25 226 CYS A C 1
ATOM 1662 O O . CYS A 1 226 ? -10.523 -8.882 16.464 1.00 93.25 226 CYS A O 1
ATOM 1664 N N . VAL A 1 227 ? -12.711 -9.054 16.941 1.00 88.56 227 VAL A N 1
ATOM 1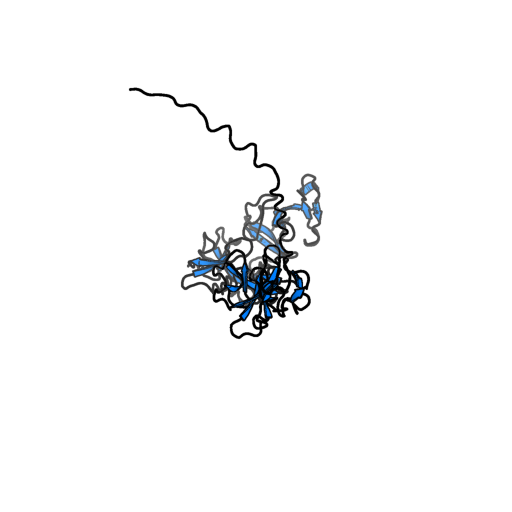665 C CA . VAL A 1 227 ? -12.842 -7.712 17.525 1.00 88.56 227 VAL A CA 1
ATOM 1666 C C . VAL A 1 227 ? -13.530 -7.777 18.877 1.00 88.56 227 VAL A C 1
ATOM 1668 O O . VAL A 1 227 ? -14.376 -8.629 19.133 1.00 88.56 227 VAL A O 1
ATOM 1671 N N . VAL A 1 228 ? -13.175 -6.867 19.776 1.00 80.94 228 VAL A N 1
ATOM 1672 C CA . VAL A 1 228 ? -13.823 -6.776 21.086 1.00 80.94 228 VAL A CA 1
ATOM 1673 C C . VAL A 1 228 ? -15.027 -5.845 20.969 1.00 80.94 228 VAL A C 1
ATOM 1675 O O . VAL A 1 228 ? -14.865 -4.632 20.854 1.00 80.94 228 VAL A O 1
ATOM 1678 N N . THR A 1 229 ? -16.236 -6.415 20.968 1.00 67.38 229 THR A N 1
ATOM 1679 C CA . THR A 1 229 ? -17.492 -5.650 20.908 1.00 67.38 229 THR A CA 1
ATOM 1680 C C . THR A 1 229 ? -18.064 -5.373 22.299 1.00 67.38 229 THR A C 1
ATOM 1682 O O . THR A 1 229 ? -17.743 -6.036 23.279 1.00 67.38 229 THR A O 1
ATOM 1685 N N . VAL A 1 230 ? -18.943 -4.373 22.386 1.00 57.53 230 VAL A N 1
ATOM 1686 C CA . VAL A 1 230 ? -19.496 -3.839 23.643 1.00 57.53 230 VAL A CA 1
ATOM 1687 C C . VAL A 1 230 ? -20.287 -4.827 24.501 1.00 57.53 230 VAL A C 1
ATOM 1689 O O . VAL A 1 230 ? -20.381 -4.644 25.713 1.00 57.53 230 VAL A O 1
ATOM 1692 N N . GLU A 1 231 ? -20.896 -5.842 23.889 1.00 57.62 231 GLU A N 1
ATOM 1693 C CA . GLU A 1 231 ? -21.772 -6.787 24.593 1.00 57.62 231 GLU A CA 1
ATOM 1694 C C . GLU A 1 231 ? -21.011 -7.986 25.156 1.00 57.62 231 GLU A C 1
ATOM 1696 O O . GLU A 1 231 ? -21.499 -8.680 26.052 1.00 57.62 231 GLU A O 1
ATOM 1701 N N . GLN A 1 232 ? -19.819 -8.241 24.624 1.00 59.38 232 GLN A N 1
ATOM 1702 C CA . GLN A 1 232 ? -19.045 -9.423 24.924 1.00 59.38 232 GLN A CA 1
ATOM 1703 C C . GLN A 1 232 ? -17.752 -8.957 25.587 1.00 59.38 232 GLN A C 1
ATOM 1705 O O . GLN A 1 232 ? -16.861 -8.426 24.941 1.00 59.38 232 GLN A O 1
ATOM 1710 N N . ASP A 1 233 ? -17.621 -9.189 26.896 1.00 72.50 233 ASP A N 1
ATOM 1711 C CA . ASP A 1 233 ? -16.394 -8.965 27.695 1.00 72.50 233 ASP A CA 1
ATOM 1712 C C . ASP A 1 233 ? -15.161 -9.745 27.153 1.00 72.50 233 ASP A C 1
ATOM 1714 O O . ASP A 1 233 ? -14.107 -9.809 27.789 1.00 72.50 233 ASP A O 1
ATOM 1718 N N . GLN A 1 234 ? -15.303 -10.401 25.998 1.00 83.94 234 GLN A N 1
ATOM 1719 C CA . GLN A 1 234 ? -14.307 -11.170 25.277 1.00 83.94 234 GLN A CA 1
ATOM 1720 C C . GLN A 1 234 ? -14.363 -10.818 23.781 1.00 83.94 234 GLN A C 1
ATOM 1722 O O . GLN A 1 234 ? -15.459 -10.607 23.257 1.00 83.94 234 GLN A O 1
ATOM 1727 N N . PRO A 1 235 ? -13.205 -10.786 23.092 1.00 86.00 235 PRO A N 1
ATOM 1728 C CA . PRO A 1 235 ? -13.162 -10.632 21.645 1.00 86.00 235 PRO A CA 1
ATOM 1729 C C . PRO A 1 235 ? -14.021 -11.690 20.972 1.00 86.00 235 PRO A C 1
ATOM 1731 O O . PRO A 1 235 ? -13.993 -12.845 21.396 1.00 86.00 235 PRO A O 1
ATOM 1734 N N . SER A 1 236 ? -14.736 -11.316 19.918 1.00 92.31 236 SER A N 1
ATOM 1735 C CA . SER A 1 236 ? -15.500 -12.241 19.098 1.00 92.31 236 SER A CA 1
ATOM 1736 C C . SER A 1 236 ? -15.409 -11.940 17.615 1.00 92.31 236 SER A C 1
ATOM 1738 O O . SER A 1 236 ? -15.118 -10.825 17.177 1.00 92.31 236 SER A O 1
ATOM 1740 N N . CYS A 1 237 ? -15.634 -12.984 16.827 1.00 94.62 237 CYS A N 1
ATOM 1741 C CA . CYS A 1 237 ? -15.591 -12.902 15.380 1.00 94.62 237 CYS A CA 1
ATOM 1742 C C . CYS A 1 237 ? -16.743 -12.039 14.866 1.00 94.62 237 CYS A C 1
ATOM 1744 O O . CYS A 1 237 ? -17.906 -12.409 15.000 1.00 94.62 237 CYS A O 1
ATOM 1746 N N . THR A 1 238 ? -16.427 -10.895 14.271 1.00 93.06 238 THR A N 1
ATOM 1747 C CA . THR A 1 238 ? -17.404 -9.961 13.701 1.00 93.06 238 THR A CA 1
ATOM 1748 C C . THR A 1 238 ? -17.193 -9.860 12.204 1.00 93.06 238 THR A C 1
ATOM 1750 O O . THR A 1 238 ? -16.060 -9.813 11.729 1.00 93.06 238 THR A O 1
ATOM 1753 N N . ARG A 1 239 ? -18.286 -9.839 11.445 1.00 94.50 239 ARG A N 1
ATOM 1754 C CA . ARG A 1 239 ? -18.233 -9.786 9.987 1.00 94.50 239 ARG A CA 1
ATOM 1755 C C . ARG A 1 239 ? -17.682 -8.460 9.486 1.00 94.50 239 ARG A C 1
ATOM 1757 O O . ARG A 1 239 ? -18.039 -7.400 9.991 1.00 94.50 239 ARG A O 1
ATOM 1764 N N . MET A 1 240 ? -16.832 -8.537 8.473 1.00 93.69 240 MET A N 1
ATOM 1765 C CA . MET A 1 240 ? -16.342 -7.372 7.748 1.00 93.69 240 MET A CA 1
ATOM 1766 C C . MET A 1 240 ? -17.283 -6.992 6.601 1.00 93.69 240 MET A C 1
ATOM 1768 O O . MET A 1 240 ? -18.063 -7.811 6.120 1.00 93.69 240 MET A O 1
ATOM 1772 N N . CYS A 1 241 ? -17.205 -5.746 6.139 1.00 93.81 241 CYS A N 1
ATOM 1773 C CA . CYS A 1 241 ? -18.059 -5.236 5.067 1.00 93.81 241 CYS A CA 1
ATOM 1774 C C . CYS A 1 241 ? -17.386 -4.117 4.271 1.00 93.81 241 CYS A C 1
ATOM 1776 O O . CYS A 1 241 ? -16.515 -3.431 4.785 1.00 93.81 241 CYS A O 1
ATOM 1778 N N . ARG A 1 242 ? -17.817 -3.875 3.031 1.00 88.12 242 ARG A N 1
ATOM 1779 C CA . ARG A 1 242 ? -17.534 -2.633 2.277 1.00 88.12 242 ARG A CA 1
ATOM 1780 C C . ARG A 1 242 ? -18.759 -1.728 2.237 1.00 88.12 242 ARG A C 1
ATOM 1782 O O . ARG A 1 242 ? -18.692 -0.495 2.264 1.00 88.12 242 ARG A O 1
ATOM 1789 N N . THR A 1 243 ? -19.924 -2.354 2.169 1.00 86.19 243 THR A N 1
ATOM 1790 C CA . THR A 1 243 ? -21.227 -1.723 2.026 1.00 86.19 243 THR A CA 1
ATOM 1791 C C . THR A 1 243 ? -22.219 -2.327 3.009 1.00 86.19 243 THR A C 1
ATOM 1793 O O . THR A 1 243 ? -22.020 -3.419 3.531 1.00 86.19 243 THR A O 1
ATOM 1796 N N . ASN A 1 244 ? -23.343 -1.644 3.219 1.00 85.94 244 ASN A N 1
ATOM 1797 C CA . ASN A 1 244 ? -24.414 -2.166 4.071 1.00 85.94 244 ASN A CA 1
ATOM 1798 C C . ASN A 1 244 ? -25.031 -3.465 3.520 1.00 85.94 244 ASN A C 1
ATOM 1800 O O . ASN A 1 244 ? -25.735 -4.144 4.252 1.00 85.94 244 ASN A O 1
ATOM 1804 N N . TYR A 1 245 ? -24.781 -3.819 2.252 1.00 88.50 245 TYR A N 1
ATOM 1805 C CA . TYR A 1 245 ? -25.260 -5.073 1.665 1.00 88.50 245 TYR A CA 1
ATOM 1806 C C . TYR A 1 245 ? -24.451 -6.295 2.095 1.00 88.50 245 TYR A C 1
ATOM 1808 O O . TYR A 1 245 ? -24.948 -7.413 1.977 1.00 88.50 245 TYR A O 1
ATOM 1816 N N . ASP A 1 246 ? -23.231 -6.092 2.591 1.00 89.31 246 ASP A N 1
ATOM 1817 C CA . ASP A 1 246 ? -22.382 -7.188 3.066 1.00 89.31 246 ASP A CA 1
ATOM 1818 C C . ASP A 1 246 ? -22.819 -7.666 4.461 1.00 89.31 246 ASP A C 1
ATOM 1820 O O . ASP A 1 246 ? -22.488 -8.773 4.888 1.00 89.31 246 ASP A O 1
ATOM 1824 N N . CYS A 1 247 ? -23.619 -6.852 5.156 1.00 91.62 247 CYS A N 1
ATOM 1825 C CA . CYS A 1 247 ? -24.168 -7.157 6.467 1.00 91.62 247 CYS A CA 1
ATOM 1826 C C . CYS A 1 247 ? -25.528 -7.841 6.330 1.00 91.62 247 CYS A C 1
ATOM 1828 O O . CYS A 1 247 ? -26.460 -7.287 5.750 1.00 91.62 247 CYS A O 1
ATOM 1830 N N . GLN A 1 248 ? -25.643 -9.061 6.869 1.00 87.44 248 GLN A N 1
ATOM 1831 C CA . GLN A 1 248 ? -26.922 -9.783 6.903 1.00 87.44 248 GLN A CA 1
ATOM 1832 C C . GLN A 1 248 ? -27.928 -9.080 7.819 1.00 87.44 248 GLN A C 1
ATOM 1834 O O . GLN A 1 248 ? -29.093 -8.949 7.453 1.00 87.44 248 GLN A O 1
ATOM 1839 N N . ASP A 1 249 ? -27.440 -8.586 8.959 1.00 83.69 249 ASP A N 1
ATOM 1840 C CA . ASP A 1 249 ? -28.172 -7.781 9.926 1.00 83.69 249 ASP A CA 1
ATOM 1841 C C . ASP A 1 249 ? -27.284 -6.595 10.348 1.00 83.69 249 ASP A C 1
ATOM 1843 O O . ASP A 1 249 ? -26.127 -6.790 10.724 1.00 83.69 249 ASP A O 1
ATOM 1847 N N . GLY A 1 250 ? -27.813 -5.369 10.291 1.00 83.00 250 GLY A N 1
ATOM 1848 C CA . GLY A 1 250 ? -27.109 -4.155 10.724 1.00 83.00 250 GLY A CA 1
ATOM 1849 C C . GLY A 1 250 ? -26.579 -3.268 9.597 1.00 83.00 250 GLY A C 1
ATOM 1850 O O . GLY A 1 250 ? -27.018 -3.347 8.447 1.00 83.00 250 GLY A O 1
ATOM 1851 N N . THR A 1 251 ? -25.654 -2.381 9.951 1.00 84.94 251 THR A N 1
ATOM 1852 C CA . THR A 1 251 ? -25.022 -1.420 9.043 1.00 84.94 251 THR A CA 1
ATOM 1853 C C . THR A 1 251 ? -23.519 -1.657 8.977 1.00 84.94 251 THR A C 1
ATOM 1855 O O . THR A 1 251 ? -22.909 -2.204 9.898 1.00 84.94 251 THR A O 1
ATOM 1858 N N . CYS A 1 252 ? -22.925 -1.295 7.839 1.00 87.62 252 CYS A N 1
ATOM 1859 C CA . CYS A 1 252 ? -21.486 -1.373 7.669 1.00 87.62 252 CYS A CA 1
ATOM 1860 C C . CYS A 1 252 ? -20.851 -0.128 8.277 1.00 87.62 252 CYS A C 1
ATOM 1862 O O . CYS A 1 252 ? -20.772 0.917 7.625 1.00 87.62 252 CYS A O 1
ATOM 1864 N N . GLU A 1 253 ? -20.440 -0.262 9.529 1.00 85.69 253 GLU A N 1
ATOM 1865 C CA . GLU A 1 253 ? -19.894 0.808 10.350 1.00 85.69 253 GLU A CA 1
ATOM 1866 C C . GLU A 1 253 ? -18.373 0.705 10.442 1.00 85.69 253 GLU A C 1
ATOM 1868 O O . GLU A 1 253 ? -17.764 -0.249 9.965 1.00 85.69 253 GLU A O 1
ATOM 1873 N N . LEU A 1 254 ? -17.742 1.690 11.081 1.00 76.62 254 LEU A N 1
ATOM 1874 C CA . LEU A 1 254 ? -16.292 1.711 11.304 1.00 76.62 254 LEU A CA 1
ATOM 1875 C C . LEU A 1 254 ? -15.487 1.645 9.998 1.00 76.62 254 LEU A C 1
ATOM 1877 O O . LEU A 1 254 ? -14.429 1.017 9.935 1.00 76.62 254 LEU A O 1
ATOM 1881 N N . LYS A 1 255 ? -16.012 2.276 8.941 1.00 75.62 255 LYS A N 1
ATOM 1882 C CA . LYS A 1 255 ? -15.336 2.310 7.650 1.00 75.62 255 LYS A CA 1
ATOM 1883 C C . LYS A 1 255 ? -14.051 3.110 7.757 1.00 75.62 255 LYS A C 1
ATOM 1885 O O . LYS A 1 255 ? -14.085 4.291 8.089 1.00 75.62 255 LYS A O 1
ATOM 1890 N N . SER A 1 256 ? -12.934 2.484 7.417 1.00 70.44 256 SER A N 1
ATOM 1891 C CA . SER A 1 256 ? -11.710 3.227 7.152 1.00 70.44 256 SER A CA 1
ATOM 1892 C C . SER A 1 256 ? -11.870 3.960 5.821 1.00 70.44 256 SER A C 1
ATOM 1894 O O . SER A 1 256 ? -12.071 3.317 4.788 1.00 70.44 256 SER A O 1
ATOM 1896 N N . GLU A 1 257 ? -11.781 5.293 5.832 1.00 61.44 257 GLU A N 1
ATOM 1897 C CA . GLU A 1 257 ? -11.867 6.100 4.603 1.00 61.44 257 GLU A CA 1
ATOM 1898 C C . GLU A 1 257 ? -10.786 5.713 3.588 1.00 61.44 257 GLU A C 1
ATOM 1900 O O . GLU A 1 257 ? -11.039 5.701 2.386 1.00 61.44 257 GLU A O 1
ATOM 1905 N N . ASN A 1 258 ? -9.611 5.317 4.082 1.00 57.38 258 ASN A N 1
ATOM 1906 C CA . ASN A 1 258 ? -8.473 4.951 3.245 1.00 57.38 258 ASN A CA 1
ATOM 1907 C C . ASN A 1 258 ? -8.553 3.516 2.721 1.00 57.38 258 ASN A C 1
ATOM 1909 O O . ASN A 1 258 ? -8.023 3.232 1.651 1.00 57.38 258 ASN A O 1
ATOM 1913 N N . LEU A 1 259 ? -9.197 2.609 3.461 1.00 65.38 259 LEU A N 1
ATOM 1914 C CA . LEU A 1 259 ? -9.153 1.180 3.144 1.00 65.38 259 LEU A CA 1
ATOM 1915 C C . LEU A 1 259 ? -10.466 0.633 2.559 1.00 65.38 259 LEU A C 1
ATOM 1917 O O . LEU A 1 259 ? -10.492 -0.483 2.048 1.00 65.38 259 LEU A O 1
ATOM 1921 N N . GLY A 1 260 ? -11.566 1.392 2.612 1.00 75.69 260 GLY A N 1
ATOM 1922 C CA . GLY A 1 260 ? -12.817 1.048 1.922 1.00 75.69 260 GLY A CA 1
ATOM 1923 C C . GLY A 1 260 ? -13.603 -0.129 2.518 1.00 75.69 260 GLY A C 1
ATOM 1924 O O . GLY A 1 260 ? -14.547 -0.619 1.893 1.00 75.69 260 GLY A O 1
ATOM 1925 N N . TRP A 1 261 ? -13.254 -0.575 3.724 1.00 86.00 261 TRP A N 1
ATOM 1926 C CA . TRP A 1 261 ? -13.955 -1.619 4.475 1.00 86.00 261 TRP A CA 1
ATOM 1927 C C . TRP A 1 261 ? -14.259 -1.161 5.907 1.00 86.00 261 TRP A C 1
ATOM 1929 O O . TRP A 1 261 ? -13.663 -0.208 6.406 1.00 86.00 261 TRP A O 1
ATOM 1939 N N . GLY A 1 262 ? -15.200 -1.845 6.552 1.00 89.06 262 GLY A N 1
ATOM 1940 C CA . GLY A 1 262 ? -15.664 -1.650 7.921 1.00 89.06 262 GLY A CA 1
ATOM 1941 C C . GLY A 1 262 ? -16.132 -2.970 8.547 1.00 89.06 262 GLY A C 1
ATOM 1942 O O . GLY A 1 262 ? -15.773 -4.057 8.083 1.00 89.06 262 GLY A O 1
ATOM 1943 N N . LEU A 1 263 ? -16.941 -2.875 9.599 1.00 90.81 263 LEU A N 1
ATOM 1944 C CA . LEU A 1 263 ? -17.483 -3.991 10.371 1.00 90.81 263 LEU A CA 1
ATOM 1945 C C . LEU A 1 263 ? -19.013 -3.950 10.386 1.00 90.81 263 LEU A C 1
ATOM 1947 O O . LEU A 1 263 ? -19.627 -2.892 10.524 1.00 90.81 263 LEU A O 1
ATOM 1951 N N . CYS A 1 264 ? -19.632 -5.120 10.264 1.00 91.56 264 CYS A N 1
ATOM 1952 C CA . CYS A 1 264 ? -21.071 -5.275 10.392 1.00 91.56 264 CYS A CA 1
ATOM 1953 C C . CYS A 1 264 ? -21.467 -5.190 11.855 1.00 91.56 264 CYS A C 1
ATOM 1955 O O . CYS A 1 264 ? -21.242 -6.112 12.641 1.00 91.56 264 CYS A O 1
ATOM 1957 N N . LEU A 1 265 ? -22.068 -4.063 12.207 1.00 85.81 265 LEU A N 1
ATOM 1958 C CA . LEU A 1 265 ? -22.526 -3.773 13.548 1.00 85.81 265 LEU A CA 1
ATOM 1959 C C . LEU A 1 265 ? -24.060 -3.762 13.551 1.00 85.81 265 LEU A C 1
ATOM 1961 O O . LEU A 1 265 ? -24.697 -3.099 12.734 1.00 85.81 265 LEU A O 1
ATOM 1965 N N . SER A 1 266 ? -24.676 -4.529 14.455 1.00 79.19 266 SER A N 1
ATOM 1966 C CA . SER A 1 266 ? -26.140 -4.545 14.596 1.00 79.19 266 SER A CA 1
ATOM 1967 C C . SER A 1 266 ? -26.667 -3.176 15.056 1.00 79.19 266 SER A C 1
ATOM 1969 O O . SER A 1 266 ? -26.001 -2.504 15.829 1.00 79.19 266 SER A O 1
ATOM 1971 N N . GLU A 1 267 ? -27.888 -2.770 14.694 1.00 61.09 267 GLU A N 1
ATOM 1972 C CA . GLU A 1 267 ? -28.476 -1.462 15.085 1.00 61.09 267 GLU A CA 1
ATOM 1973 C C . GLU A 1 267 ? -28.563 -1.201 16.614 1.00 61.09 267 GLU A C 1
ATOM 1975 O O . GLU A 1 267 ? -29.002 -0.138 17.050 1.00 61.09 267 GLU A O 1
ATOM 1980 N N . LEU A 1 268 ? -28.163 -2.160 17.454 1.00 54.34 268 LEU A N 1
ATOM 1981 C CA . LEU A 1 268 ? -28.068 -2.016 18.906 1.00 54.34 268 LEU A CA 1
ATOM 1982 C C . LEU A 1 268 ? -26.879 -1.163 19.375 1.00 54.34 268 LEU A C 1
ATOM 1984 O O . LEU A 1 268 ? -26.864 -0.758 20.540 1.00 54.34 268 LEU A O 1
ATOM 1988 N N . PHE A 1 269 ? -25.917 -0.837 18.505 1.00 59.34 269 PHE A N 1
ATOM 1989 C CA . PHE A 1 269 ? -24.927 0.196 18.812 1.00 59.34 269 PHE A CA 1
ATOM 1990 C C . PHE A 1 269 ? -25.628 1.553 18.759 1.00 59.34 269 PHE A C 1
ATOM 1992 O O . PHE A 1 269 ? -25.810 2.141 17.698 1.00 59.34 269 PHE A O 1
ATOM 1999 N N . GLY A 1 270 ? -26.102 2.005 19.924 1.00 54.53 270 GLY A N 1
ATOM 2000 C CA . GLY A 1 270 ? -26.795 3.277 20.078 1.00 54.53 270 GLY A CA 1
ATOM 2001 C C . GLY A 1 270 ? -25.993 4.398 19.428 1.00 54.53 270 GLY A C 1
ATOM 2002 O O . GLY A 1 270 ? -24.910 4.742 19.892 1.00 54.53 270 GLY A O 1
ATOM 2003 N N . THR A 1 271 ? -26.531 4.940 18.341 1.00 56.16 271 THR A N 1
ATOM 2004 C CA . THR A 1 271 ? -25.971 6.084 17.627 1.00 56.16 271 THR A CA 1
ATOM 2005 C C . THR A 1 271 ? -25.818 7.253 18.596 1.00 56.16 271 THR A C 1
ATOM 2007 O O . THR A 1 271 ? -26.821 7.733 19.133 1.00 56.16 271 THR A O 1
ATOM 2010 N N . GLY A 1 272 ? -24.582 7.708 18.799 1.00 67.25 272 GLY A N 1
ATOM 2011 C CA . GLY A 1 272 ? -24.260 8.877 19.609 1.00 67.25 272 GLY A CA 1
ATOM 2012 C C . GLY A 1 272 ? -24.101 8.562 21.094 1.00 67.25 272 GLY A C 1
ATOM 2013 O O . GLY A 1 272 ? -25.069 8.475 21.848 1.00 67.25 272 GLY A O 1
ATOM 2014 N N . CYS A 1 273 ? -22.852 8.476 21.532 1.00 74.50 273 CYS A N 1
ATOM 2015 C CA . CYS A 1 273 ? -22.487 8.638 22.933 1.00 74.50 273 CYS A CA 1
ATOM 2016 C C . CYS A 1 273 ? -21.821 10.006 23.128 1.00 74.50 273 CYS A C 1
ATOM 2018 O O . CYS A 1 273 ? -21.209 10.532 22.201 1.00 74.50 273 CYS A O 1
ATOM 2020 N N . ASP A 1 274 ? -21.925 10.604 24.315 1.00 78.62 274 ASP A N 1
ATOM 2021 C CA . ASP A 1 274 ? -21.141 11.798 24.635 1.00 78.62 274 ASP A CA 1
ATOM 2022 C C . ASP A 1 274 ? -19.787 11.379 25.247 1.00 78.62 274 ASP A C 1
ATOM 2024 O O . ASP A 1 274 ? -19.762 10.787 26.340 1.00 78.62 274 ASP A O 1
ATOM 2028 N N . PRO A 1 275 ? -18.654 11.695 24.590 1.00 71.81 275 PRO A N 1
ATOM 2029 C CA . PRO A 1 275 ? -17.309 11.415 25.091 1.00 71.81 275 PRO A CA 1
ATOM 2030 C C . PRO A 1 275 ? -17.030 11.990 26.477 1.00 71.81 275 PRO A C 1
ATOM 2032 O O . PRO A 1 275 ? -16.275 11.401 27.249 1.00 71.81 275 PRO A O 1
ATOM 2035 N N . MET A 1 276 ? -17.670 13.111 26.823 1.00 72.31 276 MET A N 1
ATOM 2036 C CA . MET A 1 276 ? -17.491 13.772 28.116 1.00 72.31 276 MET A CA 1
ATOM 2037 C C . MET A 1 276 ? -18.312 13.124 29.225 1.00 72.31 276 MET A C 1
ATOM 2039 O O . MET A 1 276 ? -17.841 13.010 30.357 1.00 72.31 276 MET A O 1
ATOM 2043 N N . ASN A 1 277 ? -19.542 12.703 28.922 1.00 75.69 277 ASN A N 1
ATOM 2044 C CA . ASN A 1 277 ? -20.463 12.202 29.944 1.00 75.69 277 ASN A CA 1
ATOM 2045 C C . ASN A 1 277 ? -20.324 10.698 30.195 1.00 75.69 277 ASN A C 1
ATOM 2047 O O . ASN A 1 277 ? -20.878 10.193 31.171 1.00 75.69 277 ASN A O 1
ATOM 2051 N N . SER A 1 278 ? -19.510 9.996 29.392 1.00 66.94 278 SER A N 1
ATOM 2052 C CA . SER A 1 278 ? -19.324 8.544 29.504 1.00 66.94 278 SER A CA 1
ATOM 2053 C C . SER A 1 278 ? -20.666 7.807 29.490 1.00 66.94 278 SER A C 1
ATOM 2055 O O . SER A 1 278 ? -20.879 6.877 30.264 1.00 66.94 278 SER A O 1
ATOM 2057 N N . ASP A 1 279 ? -21.567 8.220 28.595 1.00 80.06 279 ASP A N 1
ATOM 2058 C CA . ASP A 1 279 ? -22.930 7.674 28.497 1.00 80.06 279 ASP A CA 1
ATOM 2059 C C . ASP A 1 279 ? -22.961 6.205 28.041 1.00 80.06 279 ASP A C 1
ATOM 2061 O O . ASP A 1 279 ? -24.015 5.568 27.991 1.00 80.06 279 ASP A O 1
ATOM 2065 N N . CYS A 1 280 ? -21.794 5.643 27.737 1.00 72.56 280 CYS A N 1
ATOM 2066 C CA . CYS A 1 280 ? -21.642 4.248 27.398 1.00 72.56 280 CYS A CA 1
ATOM 2067 C C . CYS A 1 280 ? -21.867 3.340 28.618 1.00 72.56 280 CYS A C 1
ATOM 2069 O O . CYS A 1 280 ? -21.275 3.554 29.681 1.00 72.56 280 CYS A O 1
ATOM 2071 N N . PRO A 1 281 ? -22.686 2.284 28.489 1.00 70.38 281 PRO A N 1
ATOM 2072 C CA . PRO A 1 281 ? -22.950 1.367 29.589 1.00 70.38 281 PRO A CA 1
ATOM 2073 C C . PRO A 1 281 ? -21.688 0.596 30.013 1.00 70.38 281 PRO A C 1
ATOM 2075 O O . PRO A 1 281 ? -20.896 0.159 29.188 1.00 70.38 281 PRO A O 1
ATOM 2078 N N . GLY A 1 282 ? -21.521 0.365 31.318 1.00 73.44 282 GLY A N 1
ATOM 2079 C CA . GLY A 1 282 ? -20.514 -0.565 31.847 1.00 73.44 282 GLY A CA 1
ATOM 2080 C C . GLY A 1 282 ? -19.057 -0.087 31.750 1.00 73.44 282 GLY A C 1
ATOM 2081 O O . GLY A 1 282 ? -18.711 1.001 32.207 1.00 73.44 282 GLY A O 1
ATOM 2082 N N . SER A 1 283 ? -18.181 -0.958 31.242 1.00 65.06 283 SER A N 1
ATOM 2083 C CA . SER A 1 283 ? -16.725 -0.760 31.113 1.00 65.06 283 SER A CA 1
ATOM 2084 C C . SER A 1 283 ? -16.319 -0.024 29.832 1.00 65.06 283 SER A C 1
ATOM 2086 O O . SER A 1 283 ? -15.135 0.055 29.513 1.00 65.06 283 SER A O 1
ATOM 2088 N N . LEU A 1 284 ? -17.277 0.533 29.099 1.00 66.44 284 LEU A N 1
ATOM 2089 C CA . LEU A 1 284 ? -17.051 1.146 27.797 1.00 66.44 284 LEU A CA 1
ATOM 2090 C C . LEU A 1 284 ? -16.536 2.585 27.920 1.00 66.44 284 LEU A C 1
ATOM 2092 O O . LEU A 1 284 ? -16.628 3.221 28.980 1.00 66.44 284 LEU A O 1
ATOM 2096 N N . ALA A 1 285 ? -15.961 3.075 26.829 1.00 72.00 285 ALA A N 1
ATOM 2097 C CA . ALA A 1 285 ? -15.653 4.475 26.602 1.00 72.00 285 ALA A CA 1
ATOM 2098 C C . ALA A 1 285 ? -16.275 4.901 25.276 1.00 72.00 285 ALA A C 1
ATOM 2100 O O . ALA A 1 285 ? -16.327 4.135 24.315 1.00 72.00 285 ALA A O 1
ATOM 2101 N N . CYS A 1 286 ? -16.771 6.126 25.249 1.00 74.50 286 CYS A N 1
ATOM 2102 C CA . CYS A 1 286 ? -17.248 6.720 24.022 1.00 74.50 286 CYS A CA 1
ATOM 2103 C C . CYS A 1 286 ? -16.040 7.202 23.217 1.00 74.50 286 CYS A C 1
ATOM 2105 O O . CYS A 1 286 ? -15.258 8.013 23.716 1.00 74.50 286 CYS A O 1
ATOM 2107 N N . VAL A 1 287 ? -15.871 6.670 22.012 1.00 70.06 287 VAL A N 1
ATOM 2108 C CA . VAL A 1 287 ? -14.780 7.014 21.102 1.00 70.06 287 VAL A CA 1
ATOM 2109 C C . VAL A 1 287 ? -15.332 7.699 19.861 1.00 70.06 287 VAL A C 1
ATOM 2111 O O . VAL A 1 287 ? -16.465 7.454 19.447 1.00 70.06 287 VAL A O 1
ATOM 2114 N N . TYR A 1 288 ? -14.503 8.540 19.259 1.00 68.00 288 TYR A N 1
ATOM 2115 C CA . TYR A 1 288 ? -14.754 9.092 17.937 1.00 68.00 288 TYR A CA 1
ATOM 2116 C C . TYR A 1 288 ? -14.286 8.106 16.877 1.00 68.00 288 TYR A C 1
ATOM 2118 O O . TYR A 1 288 ? -13.186 7.564 16.984 1.00 68.00 288 TYR A O 1
ATOM 2126 N N . MET A 1 289 ? -15.130 7.888 15.877 1.00 58.94 289 MET A N 1
ATOM 2127 C CA . MET A 1 289 ? -14.811 7.068 14.710 1.00 58.94 289 MET A CA 1
ATOM 2128 C C . MET A 1 289 ? -14.506 7.931 13.487 1.00 58.94 289 MET A C 1
ATOM 2130 O O . MET A 1 289 ? -13.651 7.575 12.684 1.00 58.94 289 MET A O 1
ATOM 2134 N N . THR A 1 290 ? -15.214 9.053 13.359 1.00 60.78 290 THR A N 1
ATOM 2135 C CA . THR A 1 290 ? -15.105 10.037 12.275 1.00 60.78 290 THR A CA 1
ATOM 2136 C C . THR A 1 290 ? -15.328 11.442 12.849 1.00 60.78 290 THR 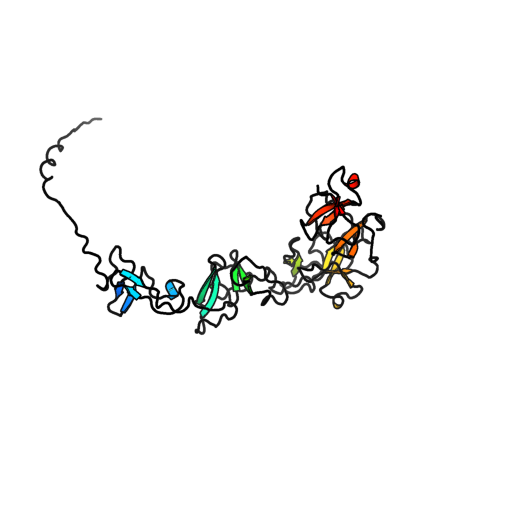A C 1
ATOM 2138 O O . THR A 1 290 ? -15.609 11.588 14.041 1.00 60.78 290 THR A O 1
ATOM 2141 N N . GLU A 1 291 ? -15.257 12.477 12.005 1.00 61.16 291 GLU A N 1
ATOM 2142 C CA . GLU A 1 291 ? -15.510 13.882 12.383 1.00 61.16 291 GLU A CA 1
ATOM 2143 C C . GLU A 1 291 ? -16.881 14.122 13.041 1.00 61.16 291 GLU A C 1
ATOM 2145 O O . GLU A 1 291 ? -17.082 15.138 13.703 1.00 61.16 291 GLU A O 1
ATOM 2150 N N . ILE A 1 292 ? -17.851 13.219 12.859 1.00 62.59 292 ILE A N 1
ATOM 2151 C CA . ILE A 1 292 ? -19.233 13.428 13.319 1.00 62.59 292 ILE A CA 1
ATOM 2152 C C . ILE A 1 292 ? -19.826 12.272 14.121 1.00 62.59 292 ILE A C 1
ATOM 2154 O O . ILE A 1 292 ? -20.809 12.495 14.830 1.00 62.59 292 ILE A O 1
ATOM 2158 N N . ASP A 1 293 ? -19.239 11.075 14.059 1.00 71.19 293 ASP A N 1
ATOM 2159 C CA . ASP A 1 293 ? -19.821 9.894 14.689 1.00 71.19 293 ASP A CA 1
ATOM 2160 C C . ASP A 1 293 ? -19.012 9.433 15.901 1.00 71.19 293 ASP A C 1
ATOM 2162 O O . ASP A 1 293 ? -17.815 9.129 15.834 1.00 71.19 293 ASP A O 1
ATOM 2166 N N . THR A 1 294 ? -19.715 9.339 17.027 1.00 72.06 294 THR A N 1
ATOM 2167 C CA . THR A 1 294 ? -19.228 8.704 18.244 1.00 72.06 294 THR A CA 1
ATOM 2168 C C . THR A 1 294 ? -19.890 7.348 18.433 1.00 72.06 294 THR A C 1
ATOM 2170 O O . THR A 1 294 ? -21.085 7.165 18.178 1.00 72.06 294 THR A O 1
ATOM 2173 N N . THR A 1 295 ? -19.118 6.383 18.920 1.00 74.31 295 THR A N 1
ATOM 2174 C CA . THR A 1 295 ? -19.628 5.062 19.284 1.00 74.31 295 THR A CA 1
ATOM 2175 C C . THR A 1 295 ? -19.022 4.597 20.597 1.00 74.31 295 THR A C 1
ATOM 2177 O O . THR A 1 295 ? -17.940 5.023 21.002 1.00 74.31 295 THR A O 1
ATOM 2180 N N . CYS A 1 296 ? -19.727 3.725 21.302 1.00 73.50 296 CYS A N 1
ATOM 2181 C CA . CYS A 1 296 ? -19.186 3.101 22.496 1.00 73.50 296 CYS A CA 1
ATOM 2182 C C . CYS A 1 296 ? -18.276 1.947 22.079 1.00 73.50 296 CYS A C 1
ATOM 2184 O O . CYS A 1 296 ? -18.751 0.996 21.469 1.00 73.50 296 CYS A O 1
ATOM 2186 N N . LEU A 1 297 ? -16.995 2.003 22.440 1.00 71.81 297 LEU A N 1
ATOM 2187 C CA . LEU A 1 297 ? -16.068 0.876 22.318 1.00 71.81 297 LEU A CA 1
ATOM 2188 C C . LEU A 1 297 ? -15.578 0.436 23.698 1.00 71.81 297 LEU A C 1
ATOM 2190 O O . LEU A 1 297 ? -15.728 1.135 24.706 1.00 71.81 297 LEU A O 1
ATOM 2194 N N . VAL A 1 298 ? -14.998 -0.761 23.756 1.00 69.50 298 VAL A N 1
ATOM 2195 C CA . VAL A 1 298 ? -14.332 -1.236 24.969 1.00 69.50 298 VAL A CA 1
ATOM 2196 C C . VAL A 1 298 ? -13.156 -0.315 25.277 1.00 69.50 298 VAL A C 1
ATOM 2198 O O . VAL A 1 298 ? -12.391 0.050 24.386 1.00 69.50 298 VAL A O 1
ATOM 2201 N N . ARG A 1 299 ? -13.011 0.071 26.551 1.00 71.56 299 ARG A N 1
ATOM 2202 C CA . ARG A 1 299 ? -11.830 0.811 27.007 1.00 71.56 299 ARG A CA 1
ATOM 2203 C C . ARG A 1 299 ? -10.593 0.004 26.672 1.00 71.56 299 ARG A C 1
ATOM 2205 O O . ARG A 1 299 ? -10.438 -1.111 27.172 1.00 71.56 299 ARG A O 1
ATOM 2212 N N . GLY A 1 300 ? -9.703 0.580 25.882 1.00 75.25 300 GLY A N 1
ATOM 2213 C CA . GLY A 1 300 ? -8.372 0.021 25.798 1.00 75.25 300 GLY A CA 1
ATOM 2214 C C . GLY A 1 300 ? -7.529 0.466 26.981 1.00 75.25 300 GLY A C 1
ATOM 2215 O O . GLY A 1 300 ? -8.005 1.080 27.940 1.00 75.25 300 GLY A O 1
ATOM 2216 N N . ASN A 1 301 ? -6.250 0.127 26.906 1.00 82.56 301 ASN A N 1
ATOM 2217 C CA . ASN A 1 301 ? -5.265 0.493 27.917 1.00 82.56 301 ASN A CA 1
ATOM 2218 C C . ASN A 1 301 ? -4.312 1.585 27.414 1.00 82.56 301 ASN A C 1
ATOM 2220 O O . ASN A 1 301 ? -3.314 1.842 28.081 1.00 82.56 301 ASN A O 1
ATOM 2224 N N . GLY A 1 302 ? -4.597 2.192 26.252 1.00 84.94 302 GLY A N 1
ATOM 2225 C CA . GLY A 1 302 ? -3.771 3.249 25.677 1.00 84.94 302 GLY A CA 1
ATOM 2226 C C . GLY A 1 302 ? -3.701 4.457 26.608 1.00 84.94 302 GLY A C 1
ATOM 2227 O O . GLY A 1 302 ? -4.727 5.048 26.939 1.00 84.94 302 GLY A O 1
ATOM 2228 N N . GLU A 1 303 ? -2.505 4.798 27.069 1.00 91.19 303 GLU A N 1
ATOM 2229 C CA . GLU A 1 303 ? -2.234 6.003 27.853 1.00 91.19 303 GLU A CA 1
ATOM 2230 C C . GLU A 1 303 ? -2.027 7.211 26.929 1.00 91.19 303 GLU A C 1
ATOM 2232 O O . GLU A 1 303 ? -1.867 7.063 25.721 1.00 91.19 303 GLU A O 1
ATOM 2237 N N . VAL A 1 304 ? -2.026 8.425 27.484 1.00 90.69 304 VAL A N 1
ATOM 2238 C CA . VAL A 1 304 ? -1.844 9.637 26.672 1.00 90.69 304 VAL A CA 1
ATOM 2239 C C . VAL A 1 304 ? -0.503 9.620 25.930 1.00 90.69 304 VAL A C 1
ATOM 2241 O O . VAL A 1 304 ? 0.521 9.253 26.510 1.00 90.69 304 VAL A O 1
ATOM 2244 N N . GLY A 1 305 ? -0.528 10.000 24.650 1.00 89.38 305 GLY A N 1
ATOM 2245 C CA . GLY A 1 305 ? 0.619 9.994 23.741 1.00 89.38 305 GLY A CA 1
ATOM 2246 C C . GLY A 1 305 ? 1.007 8.611 23.210 1.00 89.38 305 GLY A C 1
ATOM 2247 O O . GLY A 1 305 ? 1.992 8.502 22.484 1.00 89.38 305 GLY A O 1
ATOM 2248 N N . GLN A 1 306 ? 0.286 7.545 23.575 1.00 90.56 306 GLN A N 1
ATOM 2249 C CA . GLN A 1 306 ? 0.462 6.239 22.941 1.00 90.56 306 GLN A CA 1
ATOM 2250 C C . GLN A 1 306 ? -0.299 6.176 21.624 1.00 90.56 306 GLN A C 1
ATOM 2252 O O . GLN A 1 306 ? -1.398 6.721 21.522 1.00 90.56 306 GLN A O 1
ATOM 2257 N N . ASP A 1 307 ? 0.278 5.466 20.658 1.00 85.62 307 ASP A N 1
ATOM 2258 C CA . ASP A 1 307 ? -0.376 5.177 19.388 1.00 85.62 307 ASP A CA 1
ATOM 2259 C C . ASP A 1 307 ? -1.679 4.408 19.631 1.00 85.62 307 ASP A C 1
ATOM 2261 O O . ASP A 1 307 ? -1.759 3.516 20.485 1.00 85.62 307 ASP A O 1
ATOM 2265 N N . CYS A 1 308 ? -2.704 4.758 18.870 1.00 79.88 308 CYS A N 1
ATOM 2266 C CA . CYS A 1 308 ? -4.038 4.213 18.994 1.00 79.88 308 CYS A CA 1
ATOM 2267 C C . CYS A 1 308 ? -4.629 3.882 17.632 1.00 79.88 308 CYS A C 1
ATOM 2269 O O . CYS A 1 308 ? -4.238 4.402 16.590 1.00 79.88 308 CYS A O 1
ATOM 2271 N N . SER A 1 309 ? -5.591 2.968 17.646 1.00 76.00 309 SER A N 1
ATOM 2272 C CA . SER A 1 309 ? -6.397 2.637 16.478 1.00 76.00 309 SER A CA 1
ATOM 2273 C C . SER A 1 309 ? -7.729 2.038 16.919 1.00 76.00 309 SER A C 1
ATOM 2275 O O . SER A 1 309 ? -7.955 1.811 18.109 1.00 76.00 309 SER A O 1
ATOM 2277 N N . VAL A 1 310 ? -8.596 1.702 15.962 1.00 68.12 310 VAL A N 1
ATOM 2278 C CA . VAL A 1 310 ? -9.815 0.916 16.230 1.00 68.12 310 VAL A CA 1
ATOM 2279 C C . VAL A 1 310 ? -9.482 -0.412 16.939 1.00 68.12 310 VAL A C 1
ATOM 2281 O O . VAL A 1 310 ? -10.280 -0.913 17.727 1.00 68.12 310 VAL A O 1
ATOM 2284 N N . PHE A 1 311 ? -8.279 -0.953 16.717 1.00 66.25 311 PHE A N 1
ATOM 2285 C CA . PHE A 1 311 ? -7.798 -2.194 17.334 1.00 66.25 311 PHE A CA 1
ATOM 2286 C C . PHE A 1 311 ? -7.065 -1.979 18.663 1.00 66.25 311 PHE A C 1
ATOM 2288 O O . PHE A 1 311 ? -7.016 -2.886 19.495 1.00 66.25 311 PHE A O 1
ATOM 2295 N N . PHE A 1 312 ? -6.524 -0.781 18.884 1.00 74.62 312 PHE A N 1
ATOM 2296 C CA . PHE A 1 312 ? -5.818 -0.393 20.104 1.00 74.62 312 PHE A CA 1
ATOM 2297 C C . PHE A 1 312 ? -6.463 0.865 20.701 1.00 74.62 312 PHE A C 1
ATOM 2299 O O . PHE A 1 312 ? -5.911 1.960 20.575 1.00 74.62 312 PHE A O 1
ATOM 2306 N N . PRO A 1 313 ? -7.653 0.740 21.320 1.00 76.31 313 PRO A N 1
ATOM 2307 C CA . PRO A 1 313 ? -8.368 1.899 21.828 1.00 76.31 313 PRO A CA 1
ATOM 2308 C C . PRO A 1 313 ? -7.638 2.558 23.004 1.00 76.31 313 PRO A C 1
ATOM 2310 O O . PRO A 1 313 ? -6.880 1.936 23.757 1.00 76.31 313 PRO A O 1
ATOM 2313 N N . CYS A 1 314 ? -7.907 3.842 23.198 1.00 81.81 314 CYS A N 1
ATOM 2314 C CA . CYS A 1 314 ? -7.394 4.583 24.339 1.00 81.81 314 CYS A CA 1
ATOM 2315 C C . CYS A 1 314 ? -8.103 4.196 25.645 1.00 81.81 314 CYS A C 1
ATOM 2317 O O . CYS A 1 314 ? -9.204 3.632 25.650 1.00 81.81 314 CYS A O 1
ATOM 2319 N N . ALA A 1 315 ? -7.469 4.511 26.774 1.00 82.81 315 ALA A N 1
ATOM 2320 C CA . ALA A 1 315 ? -8.085 4.408 28.089 1.00 82.81 315 ALA A CA 1
ATOM 2321 C C . ALA A 1 315 ? -9.287 5.359 28.226 1.00 82.81 315 ALA A C 1
ATOM 2323 O O . ALA A 1 315 ? -9.440 6.328 27.485 1.00 82.81 315 ALA A O 1
ATOM 2324 N N . ALA A 1 316 ? -10.160 5.100 29.204 1.00 73.44 316 ALA A N 1
ATOM 2325 C CA . ALA A 1 316 ? -11.327 5.952 29.440 1.00 73.44 316 ALA A CA 1
ATOM 2326 C C . ALA A 1 316 ? -10.966 7.426 29.657 1.00 73.44 316 ALA A C 1
ATOM 2328 O O . ALA A 1 316 ? -10.076 7.747 30.445 1.00 73.44 316 ALA A O 1
ATOM 2329 N N . GLY A 1 317 ? -11.740 8.306 29.017 1.00 74.69 317 GLY A N 1
ATOM 2330 C CA . GLY A 1 317 ? -11.533 9.755 29.049 1.00 74.69 317 GLY A CA 1
ATOM 2331 C C . GLY A 1 317 ? -10.477 10.253 28.060 1.00 74.69 317 GLY A C 1
ATOM 2332 O O . GLY A 1 317 ? -10.163 11.443 28.071 1.00 74.69 317 GLY A O 1
ATOM 2333 N N . LEU A 1 318 ? -9.932 9.363 27.227 1.00 81.88 318 LEU A N 1
ATOM 2334 C CA . LEU A 1 318 ? -9.003 9.692 26.155 1.00 81.88 318 LEU A CA 1
ATOM 2335 C C . LEU A 1 318 ? -9.649 9.445 24.786 1.00 81.88 318 LEU A C 1
ATOM 2337 O O . LEU A 1 318 ? -10.529 8.597 24.642 1.00 81.88 318 LEU A O 1
ATOM 2341 N N . HIS A 1 319 ? -9.187 10.185 23.788 1.00 80.81 319 HIS A N 1
ATOM 2342 C CA . HIS A 1 319 ? -9.646 10.163 22.405 1.00 80.81 319 HIS A CA 1
ATOM 2343 C C . HIS A 1 319 ? -8.476 9.828 21.476 1.00 80.81 319 HIS A C 1
ATOM 2345 O O . HIS A 1 319 ? -7.377 10.322 21.694 1.00 80.81 319 HIS A O 1
ATOM 2351 N N . CYS A 1 320 ? -8.709 8.990 20.467 1.00 79.94 320 CYS A N 1
ATOM 2352 C CA . CYS A 1 320 ? -7.721 8.694 19.437 1.00 79.94 320 CYS A CA 1
ATOM 2353 C C . CYS A 1 320 ? -7.847 9.689 18.279 1.00 79.94 320 CYS A C 1
ATOM 2355 O O . CYS A 1 320 ? -8.874 9.687 17.602 1.00 79.94 320 CYS A O 1
ATOM 2357 N N . GLU A 1 321 ? -6.825 10.513 18.054 1.00 79.25 321 GLU A N 1
ATOM 2358 C CA . GLU A 1 321 ? -6.830 11.523 16.990 1.00 79.25 321 GLU A CA 1
ATOM 2359 C C . GLU A 1 321 ? -6.416 10.901 15.648 1.00 79.25 321 GLU A C 1
ATOM 2361 O O . GLU A 1 321 ? -5.240 10.881 15.275 1.00 79.25 321 GLU A O 1
ATOM 2366 N N . PHE A 1 322 ? -7.389 10.355 14.917 1.00 70.88 322 PHE A N 1
ATOM 2367 C CA . PHE A 1 322 ? -7.137 9.650 13.657 1.00 70.88 322 PHE A CA 1
ATOM 2368 C C . PHE A 1 322 ? -6.647 10.562 12.521 1.00 70.88 322 PHE A C 1
ATOM 2370 O O . PHE A 1 322 ? -5.995 10.066 11.603 1.00 70.88 322 PHE A O 1
ATOM 2377 N N . ASN A 1 323 ? -6.920 11.871 12.574 1.00 68.00 323 ASN A N 1
ATOM 2378 C CA . ASN A 1 323 ? -6.613 12.789 11.474 1.00 68.00 323 ASN A CA 1
ATOM 2379 C C . ASN A 1 323 ? -5.243 13.471 11.595 1.00 68.00 323 ASN A C 1
ATOM 2381 O O . ASN A 1 323 ? -4.813 14.134 10.649 1.00 68.00 323 ASN A O 1
ATOM 2385 N N . ASN A 1 324 ? -4.558 13.343 12.736 1.00 77.31 324 ASN A N 1
ATOM 2386 C CA . ASN A 1 324 ? -3.287 14.027 12.975 1.00 77.31 324 ASN A CA 1
ATOM 2387 C C . ASN A 1 324 ? -2.139 13.054 13.270 1.00 77.31 324 ASN A C 1
ATOM 2389 O O . ASN A 1 324 ? -1.272 12.855 12.423 1.00 77.31 324 ASN A O 1
ATOM 2393 N N . ASP A 1 325 ? -2.104 12.468 14.467 1.00 82.25 325 ASP A N 1
ATOM 2394 C CA . ASP A 1 325 ? -0.958 11.683 14.942 1.00 82.25 325 ASP A CA 1
ATOM 2395 C C . ASP A 1 325 ? -1.301 10.231 15.291 1.00 82.25 325 ASP A C 1
ATOM 2397 O O . ASP A 1 325 ? -0.387 9.448 15.544 1.00 82.25 325 ASP A O 1
ATOM 2401 N N . MET A 1 326 ? -2.584 9.851 15.255 1.00 83.31 326 MET A N 1
ATOM 2402 C CA . MET A 1 326 ? -3.080 8.552 15.712 1.00 83.31 326 MET A CA 1
ATOM 2403 C C . MET A 1 326 ? -2.616 8.240 17.136 1.00 83.31 326 MET A C 1
ATOM 2405 O O . MET A 1 326 ? -2.256 7.103 17.438 1.00 83.31 326 MET A O 1
ATOM 2409 N N . GLN A 1 327 ? -2.602 9.245 18.016 1.00 88.38 327 GLN A N 1
ATOM 2410 C CA . GLN A 1 327 ? -2.265 9.072 19.425 1.00 88.38 327 GLN A CA 1
ATOM 2411 C C . GLN A 1 327 ? -3.466 9.323 20.333 1.00 88.38 327 GLN A C 1
ATOM 2413 O O . GLN A 1 327 ? -4.441 9.986 19.975 1.00 88.38 327 GLN A O 1
ATOM 2418 N N . CYS A 1 328 ? -3.408 8.754 21.533 1.00 88.12 328 CYS A N 1
ATOM 2419 C CA . CYS A 1 328 ? -4.391 9.005 22.571 1.00 88.12 328 CYS A CA 1
ATOM 2420 C C . CYS A 1 328 ? -4.191 10.396 23.170 1.00 88.12 328 CYS A C 1
ATOM 2422 O O . CYS A 1 328 ? -3.151 10.654 23.765 1.00 88.12 328 CYS A O 1
ATOM 2424 N N . HIS A 1 329 ? -5.213 11.245 23.120 1.00 87.94 329 HIS A N 1
ATOM 2425 C CA . HIS A 1 329 ? -5.238 12.591 23.695 1.00 87.94 329 HIS A CA 1
ATOM 2426 C C . HIS A 1 329 ? -6.303 12.722 24.777 1.00 87.94 329 HIS A C 1
ATOM 2428 O O . HIS A 1 329 ? -7.329 12.043 24.758 1.00 87.94 329 HIS A O 1
ATOM 2434 N N . ARG A 1 330 ? -6.093 13.629 25.733 1.00 88.62 330 ARG A N 1
ATOM 2435 C CA . ARG A 1 330 ? -7.128 13.999 26.709 1.00 88.62 330 ARG A CA 1
ATOM 2436 C C . ARG A 1 330 ? -8.140 14.942 26.065 1.00 88.62 330 ARG A C 1
ATOM 2438 O O . ARG A 1 330 ? -7.749 15.970 25.518 1.00 88.62 330 ARG A O 1
ATOM 2445 N N . LEU A 1 331 ? -9.428 14.636 26.202 1.00 84.94 331 LEU A N 1
ATOM 2446 C CA . LEU A 1 331 ? -10.492 15.573 25.840 1.00 84.94 331 LEU A CA 1
ATOM 2447 C C . LEU A 1 331 ? -10.592 16.698 26.875 1.00 84.94 331 LEU A C 1
ATOM 2449 O O . LEU A 1 331 ? -10.402 16.479 28.073 1.00 84.94 331 LEU A O 1
ATOM 2453 N N . CYS A 1 332 ? -10.921 17.900 26.418 1.00 85.94 332 CYS A N 1
ATOM 2454 C CA . CYS A 1 332 ? -11.066 19.070 27.267 1.00 85.94 332 CYS A CA 1
ATOM 2455 C C . CYS A 1 332 ? -12.176 19.999 26.769 1.00 85.94 332 CYS A C 1
ATOM 2457 O O . CYS A 1 332 ? -12.411 20.141 25.574 1.00 85.94 332 CYS A O 1
ATOM 2459 N N . ASN A 1 333 ? -12.862 20.648 27.711 1.00 82.56 333 ASN A N 1
ATOM 2460 C CA . ASN A 1 333 ? -13.752 21.784 27.441 1.00 82.56 333 ASN A CA 1
ATOM 2461 C C . ASN A 1 333 ? -13.055 23.111 27.773 1.00 82.56 333 ASN A C 1
ATOM 2463 O O . ASN A 1 333 ? -13.508 24.196 27.409 1.00 82.56 333 ASN A O 1
ATOM 2467 N N . SER A 1 334 ? -11.981 23.034 28.556 1.00 80.56 334 SER A N 1
ATOM 2468 C CA . SER A 1 334 ? -11.265 24.165 29.115 1.00 80.56 334 SER A CA 1
ATOM 2469 C C . SER A 1 334 ? -9.800 23.810 29.370 1.00 80.56 334 SER A C 1
ATOM 2471 O O . SER A 1 334 ? -9.437 22.653 29.562 1.00 80.56 334 SER A O 1
ATOM 2473 N N . THR A 1 335 ? -8.935 24.820 29.468 1.00 75.75 335 THR A N 1
ATOM 2474 C CA . THR A 1 335 ? -7.508 24.628 29.797 1.00 75.75 335 THR A CA 1
ATOM 2475 C C . THR A 1 335 ? -7.273 24.016 31.182 1.00 75.75 335 THR A C 1
ATOM 2477 O O . THR A 1 335 ? -6.205 23.462 31.449 1.00 75.75 335 THR A O 1
ATOM 2480 N N . THR A 1 336 ? -8.258 24.091 32.083 1.00 82.38 336 THR A N 1
ATOM 2481 C CA . THR A 1 336 ? -8.179 23.443 33.399 1.00 82.38 336 THR A CA 1
ATOM 2482 C C . THR A 1 336 ? -8.262 21.925 33.319 1.00 82.38 336 THR A C 1
ATOM 2484 O O . THR A 1 336 ? -7.659 21.260 34.161 1.00 82.38 336 THR A O 1
ATOM 2487 N N . ASP A 1 337 ? -8.917 21.383 32.293 1.00 82.31 337 ASP A N 1
ATOM 2488 C CA . ASP A 1 337 ? -9.009 19.934 32.074 1.00 82.31 337 ASP A CA 1
ATOM 2489 C C . ASP A 1 337 ? -7.649 19.350 31.643 1.00 82.31 337 ASP A C 1
ATOM 2491 O O . ASP A 1 337 ? -7.346 18.188 31.900 1.00 82.31 337 ASP A O 1
ATOM 2495 N N . CYS A 1 338 ? -6.779 20.203 31.091 1.00 85.69 338 CYS A N 1
ATOM 2496 C CA . CYS A 1 338 ? -5.451 19.862 30.586 1.00 85.69 338 CYS A CA 1
ATOM 2497 C C . CYS A 1 338 ? -4.307 20.120 31.573 1.00 85.69 338 CYS A C 1
ATOM 2499 O O . CYS A 1 338 ? -3.150 20.230 31.171 1.00 85.69 338 CYS A O 1
ATOM 2501 N N . GLY A 1 339 ? -4.595 20.325 32.863 1.00 85.50 339 GLY A N 1
ATOM 2502 C CA . GLY A 1 339 ? -3.548 20.608 33.854 1.00 85.50 339 GLY A CA 1
ATOM 2503 C C . GLY A 1 339 ? -2.734 21.880 33.559 1.00 85.50 339 GLY A C 1
ATOM 2504 O O . GLY A 1 339 ? -1.606 22.008 34.033 1.00 85.50 339 GLY A O 1
ATOM 2505 N N . GLY A 1 340 ? -3.298 22.822 32.792 1.00 83.50 340 GLY A N 1
ATOM 2506 C CA . GLY A 1 340 ? -2.643 24.063 32.375 1.00 83.50 340 GLY A CA 1
ATOM 2507 C C . GLY A 1 340 ? -2.101 24.065 30.944 1.00 83.50 340 GLY A C 1
ATOM 2508 O O . GLY A 1 340 ? -1.697 25.133 30.481 1.00 83.50 340 GLY A O 1
ATOM 2509 N N . ALA A 1 341 ? -2.117 22.931 30.237 1.00 85.56 341 ALA A N 1
ATOM 2510 C CA . ALA A 1 341 ? -1.851 22.911 28.802 1.00 85.56 341 ALA A CA 1
ATOM 2511 C C . ALA A 1 341 ? -3.000 23.570 28.001 1.00 85.56 341 ALA A C 1
ATOM 2513 O O . ALA A 1 341 ? -4.130 23.686 28.501 1.00 85.56 341 ALA A O 1
ATOM 2514 N N . PRO A 1 342 ? -2.725 24.062 26.778 1.00 86.62 342 PRO A N 1
ATOM 2515 C CA . PRO A 1 342 ? -3.757 24.578 25.893 1.00 86.62 342 PRO A CA 1
ATOM 2516 C C . PRO A 1 342 ? -4.773 23.484 25.571 1.00 86.62 342 PRO A C 1
ATOM 2518 O O . PRO A 1 342 ? -4.413 22.364 25.218 1.00 86.62 342 PRO A O 1
ATOM 2521 N N . CYS A 1 343 ? -6.043 23.846 25.694 1.00 88.12 343 CYS A N 1
ATOM 2522 C CA . CYS A 1 343 ? -7.153 23.060 25.197 1.00 88.12 343 CYS A CA 1
ATOM 2523 C C . CYS A 1 343 ? -7.437 23.578 23.788 1.00 88.12 343 CYS A C 1
ATOM 2525 O O . CYS A 1 343 ? -7.994 24.671 23.640 1.00 88.12 343 CYS A O 1
ATOM 2527 N N . ASN A 1 344 ? -6.919 22.882 22.778 1.00 84.81 344 ASN A N 1
ATOM 2528 C CA . ASN A 1 344 ? -7.002 23.339 21.400 1.00 84.81 344 ASN A CA 1
ATOM 2529 C C . ASN A 1 344 ? -8.311 22.848 20.784 1.00 84.81 344 ASN A C 1
ATOM 2531 O O . ASN A 1 344 ? -8.582 21.648 20.847 1.00 84.81 344 ASN A O 1
ATOM 2535 N N . PRO A 1 345 ? -9.116 23.750 20.197 1.00 77.81 345 PRO A N 1
ATOM 2536 C CA . PRO A 1 345 ? -10.254 23.330 19.404 1.00 77.81 345 PRO A CA 1
ATOM 2537 C C . PRO A 1 345 ? -9.733 22.542 18.215 1.00 77.81 345 PRO A C 1
ATOM 2539 O O . PRO A 1 345 ? -8.934 23.059 17.429 1.00 77.81 345 PRO A O 1
ATOM 2542 N N . ASP A 1 346 ? -10.178 21.298 18.116 1.00 69.56 346 ASP A N 1
ATOM 2543 C CA . ASP A 1 346 ? -10.013 20.545 16.892 1.00 69.56 346 ASP A CA 1
ATOM 2544 C C . ASP A 1 346 ? -10.972 21.144 15.864 1.00 69.56 346 ASP A C 1
ATOM 2546 O O . ASP A 1 346 ? -12.166 21.301 16.131 1.00 69.56 346 ASP A O 1
ATOM 2550 N N . SER A 1 347 ? -10.450 21.531 14.703 1.00 66.81 347 SER A N 1
ATOM 2551 C CA . SER A 1 347 ? -11.295 22.000 13.607 1.00 66.81 347 SER A CA 1
ATOM 2552 C C . SER A 1 347 ? -12.189 20.895 13.049 1.00 66.81 347 SER A C 1
ATOM 2554 O O . SER A 1 347 ? -13.154 21.219 12.357 1.00 66.81 347 SER A O 1
ATOM 2556 N N . ASN A 1 348 ? -11.861 19.636 13.347 1.00 63.09 348 ASN A N 1
ATOM 2557 C CA . ASN A 1 348 ? -12.491 18.451 12.785 1.00 63.09 348 ASN A CA 1
ATOM 2558 C C . ASN A 1 348 ? -13.389 17.719 13.797 1.00 63.09 348 ASN A C 1
ATOM 2560 O O . ASN A 1 348 ? -14.140 16.829 13.407 1.00 63.09 348 ASN A O 1
ATOM 2564 N N . ALA A 1 349 ? -13.370 18.102 15.078 1.00 62.41 349 ALA A N 1
ATOM 2565 C CA . ALA A 1 349 ? -14.311 17.573 16.058 1.00 62.41 349 ALA A CA 1
ATOM 2566 C C . ALA A 1 349 ? -15.686 18.259 15.926 1.00 62.41 349 ALA A C 1
ATOM 2568 O O . ALA A 1 349 ? -15.760 19.440 15.557 1.00 62.41 349 ALA A O 1
ATOM 2569 N N . PRO A 1 350 ? -16.794 17.583 16.292 1.00 59.47 350 PRO A N 1
ATOM 2570 C CA . PRO A 1 350 ? -18.107 18.215 16.352 1.00 59.47 350 PRO A CA 1
ATOM 2571 C C . PRO A 1 350 ? -18.070 19.470 17.228 1.00 59.47 350 PRO A C 1
ATOM 2573 O O . PRO A 1 350 ? -17.338 19.524 18.220 1.00 59.47 350 PRO A O 1
ATOM 2576 N N . GLU A 1 351 ? -18.873 20.480 16.878 1.00 63.06 351 GLU A N 1
ATOM 2577 C CA . GLU A 1 351 ? -18.867 21.790 17.542 1.00 63.06 351 GLU A CA 1
ATOM 2578 C C . GLU A 1 351 ? -18.851 21.671 19.079 1.00 63.06 351 GLU A C 1
ATOM 2580 O O . GLU A 1 351 ? -19.853 21.323 19.704 1.00 63.06 351 GLU A O 1
ATOM 2585 N N . GLY A 1 352 ? -17.714 22.020 19.693 1.00 67.81 352 GLY A N 1
ATOM 2586 C CA . GLY A 1 352 ? -17.581 22.155 21.146 1.00 67.81 352 GLY A CA 1
ATOM 2587 C C . GLY A 1 352 ? -16.536 21.269 21.817 1.00 67.81 352 GLY A C 1
ATOM 2588 O O . GLY A 1 352 ? -16.281 21.485 23.000 1.00 67.81 352 GLY A O 1
ATOM 2589 N N . TYR A 1 353 ? -15.902 20.337 21.105 1.00 71.19 353 TYR A N 1
ATOM 2590 C CA . TYR A 1 353 ? -14.848 19.502 21.684 1.00 71.19 353 TYR A CA 1
ATOM 2591 C C . TYR A 1 353 ? -13.448 20.032 21.347 1.00 71.19 353 TYR A C 1
ATOM 2593 O O . TYR A 1 353 ? -13.197 20.660 20.321 1.00 71.19 353 TYR A O 1
ATOM 2601 N N . SER A 1 354 ? -12.529 19.864 22.287 1.00 81.62 354 SER A N 1
ATOM 2602 C CA . SER A 1 354 ? -11.131 20.275 22.192 1.00 81.62 354 SER A CA 1
ATOM 2603 C C . SER A 1 354 ? -10.274 19.191 22.838 1.00 81.62 354 SER A C 1
ATOM 2605 O O . SER A 1 354 ? -10.778 18.398 23.640 1.00 81.62 354 SER A O 1
ATOM 2607 N N . TYR A 1 355 ? -8.987 19.149 22.516 1.00 84.00 355 TYR A N 1
ATOM 2608 C CA . TYR A 1 355 ? -8.051 18.221 23.148 1.00 84.00 355 TYR A CA 1
ATOM 2609 C C . TYR A 1 355 ? -6.854 18.950 23.751 1.00 84.00 355 TYR A C 1
ATOM 2611 O O . TYR A 1 355 ? -6.501 20.074 23.378 1.00 84.00 355 TYR A O 1
ATOM 2619 N N . CYS A 1 356 ? -6.260 18.317 24.754 1.00 85.00 356 CYS A N 1
ATOM 2620 C CA . CYS A 1 356 ? -5.086 18.834 25.428 1.00 85.00 356 CYS A CA 1
ATOM 2621 C C . CYS A 1 356 ? -3.860 18.659 24.540 1.00 85.00 356 CYS A C 1
ATOM 2623 O O . CYS A 1 356 ? -3.519 17.538 24.176 1.00 85.00 356 CYS A O 1
ATOM 2625 N N . GLN A 1 357 ? -3.182 19.762 24.228 1.00 81.00 357 GLN A N 1
ATOM 2626 C CA . GLN A 1 357 ? -1.891 19.715 23.550 1.00 81.00 357 GLN A CA 1
ATOM 2627 C C . GLN A 1 357 ? -0.815 19.379 24.593 1.00 81.00 357 GLN A C 1
ATOM 2629 O O . GLN A 1 357 ? -0.342 20.276 25.296 1.00 81.00 357 GLN A O 1
ATOM 2634 N N . GLU A 1 358 ? -0.534 18.085 24.767 1.00 76.00 358 GLU A N 1
ATOM 2635 C CA . GLU A 1 358 ? 0.430 17.583 25.763 1.00 76.00 358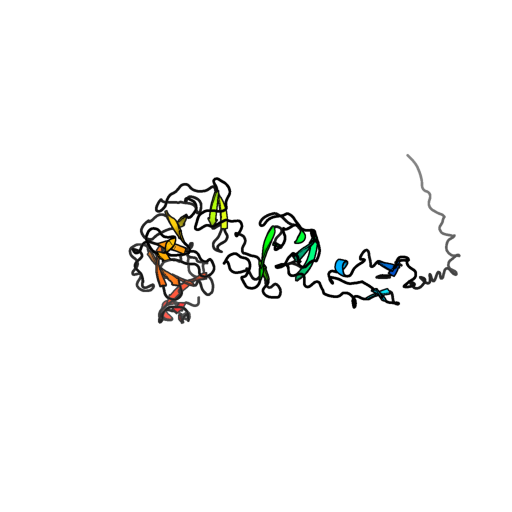 GLU A CA 1
ATOM 2636 C C . GLU A 1 358 ? 1.900 17.723 25.335 1.00 76.00 358 GLU A C 1
ATOM 2638 O O . GLU A 1 358 ? 2.206 17.624 24.123 1.00 76.00 358 GLU A O 1
#

Sequence (358 aa):
MRRFLFLLPFILACELLLVNCNSHATFDHATCGNNYLDNGEFCDNTPDGILTANGKTSCFDLGMGDGTLKCTETCVLDTSNCEGGQSCDPLDPFSCGGEDISCYFDGSTGVYSCDSTGDQQEGATCSQPSDCVPGMTCYNEVCRLLCQNQQACEGNPCDELGWPDGWGICPQGTGDCDPVYGTGCSNGEGCYFKDQYGHFECQSAGDMIELTPCGGFNDCEPGLLCVVTVEQDQPSCTRMCRTNYDCQDGTCELKSENLGWGLCLSELFGTGCDPMNSDCPGSLACVYMTEIDTTCLVRGNGEVGQDCSVFFPCAAGLHCEFNNDMQCHRLCNSTTDCGGAPCNPDSNAPEGYSYCQE

Radius of gyration: 34.11 Å; chains: 1; bounding box: 109×51×74 Å

pLDDT: mean 79.1, std 13.55, range [39.34, 97.5]